Protein AF-A0A9E5RPL8-F1 (afdb_monomer_lite)

Foldseek 3Di:
DDDPPDDPPPVVLVVLQPWAEEEEQACAWDPSHHYDRQLGQDQPDQLLVTQEYEYEPALLVVVVNQQRHDPVRDDDLLSVLQSQQDPNHEYEYEADFQRDHSPDNLDTPCNSPQKDFDKDFDKDFAKDDAAPLCVLLCVQARMFGMFGDPHMDGSDPASQVSLCSNPVQFRDKDKDKDARMAGPVRTGRKIKIKMFTWHADPVPPDPDDDDPCPRTHGDTITHIYIYHYHGDRDHNNVSVNSCCCRVSVDDIPPDDDPVNVVDDDPVNVVCVVVVVVVVVVVVVVVVVDDPPPPDPPPPPPPVVPPPVPVVPPPD

Radius of gyration: 27.04 Å; chains: 1; bounding box: 48×81×80 Å

Sequence (315 aa):
MQVSTVAPTQTRTLQLAQKRILVLGSALHTQSVDAFAWNDLPGYLNVGDYDVIILNLVSFVEQQSSFGIRAERLPTWQQIARLLFSPNSEVICIGLPGADVNNSLYQSTTWWLPVTPEFVFNSGEVIRNVKPEFAYYFEYVRRWFFYATPSFKSHFMGLAGYLRVVHPWANNLQVGMGAIAHTRFNQAIAFKLIFRAGYVDRSRALPASRGKDAGVEPLLTSGVAVWLPPPTEISADEAISLILRERYKRAVEVATPEWAAVYQLPQQQAIAPRSTSINKKLSDSSKKLPWPKSSLKRPPASIAYCMNRIRKRSR

pLDDT: mean 82.93, std 16.8, range [40.09, 98.56]

Structure (mmCIF, N/CA/C/O backbone):
data_AF-A0A9E5RPL8-F1
#
_entry.id   AF-A0A9E5RPL8-F1
#
loop_
_atom_site.group_PDB
_atom_site.id
_ato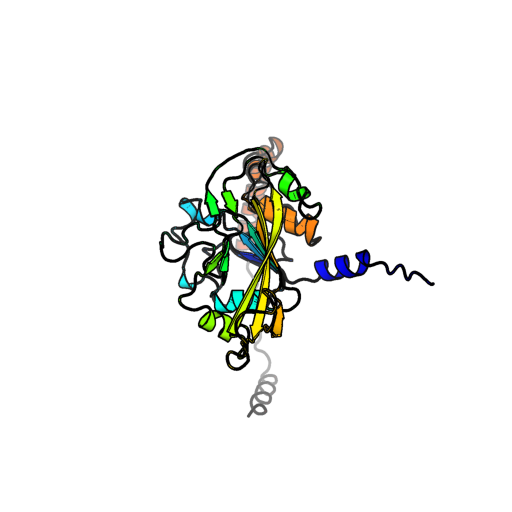m_site.type_symbol
_atom_site.label_atom_id
_atom_site.label_alt_id
_atom_site.label_comp_id
_atom_site.label_asym_id
_atom_site.label_entity_id
_atom_site.label_seq_id
_atom_site.pdbx_PDB_ins_code
_atom_site.Cartn_x
_atom_site.Cartn_y
_atom_site.Cartn_z
_atom_site.occupancy
_atom_site.B_iso_or_equiv
_atom_site.auth_seq_id
_atom_site.auth_comp_id
_atom_site.auth_asym_id
_atom_site.auth_atom_id
_atom_site.pdbx_PDB_model_num
ATOM 1 N N . MET A 1 1 ? -27.346 -3.269 -34.875 1.00 49.28 1 MET A N 1
ATOM 2 C CA . MET A 1 1 ? -26.272 -3.091 -33.874 1.00 49.28 1 MET A CA 1
ATOM 3 C C . MET A 1 1 ? -26.827 -3.494 -32.517 1.00 49.28 1 MET A C 1
ATOM 5 O O . MET A 1 1 ? -27.639 -2.763 -31.970 1.00 49.28 1 MET A O 1
ATOM 9 N N . GLN A 1 2 ? -26.497 -4.691 -32.032 1.00 40.09 2 GLN A N 1
ATOM 10 C CA . GLN A 1 2 ? -26.917 -5.153 -30.706 1.00 40.09 2 GLN A CA 1
ATOM 11 C C . GLN A 1 2 ? -25.889 -4.676 -29.677 1.00 40.09 2 GLN A C 1
ATOM 13 O O . GLN A 1 2 ? -24.723 -5.054 -29.737 1.00 40.09 2 GLN A O 1
ATOM 18 N N . VAL A 1 3 ? -26.321 -3.804 -28.767 1.00 49.50 3 VAL A N 1
ATOM 19 C CA . VAL A 1 3 ? -25.532 -3.368 -27.614 1.00 49.50 3 VAL A CA 1
ATOM 20 C C . VAL A 1 3 ? -25.663 -4.456 -26.552 1.00 49.50 3 VAL A C 1
ATOM 22 O O . VAL A 1 3 ? -26.695 -4.566 -25.896 1.00 49.50 3 VAL A O 1
ATOM 25 N N . SER A 1 4 ? -24.640 -5.298 -26.414 1.00 48.91 4 SER A N 1
ATOM 26 C CA . SER A 1 4 ? -24.550 -6.263 -25.317 1.00 48.91 4 SER A CA 1
ATOM 27 C C . SER A 1 4 ? -24.234 -5.534 -24.009 1.00 48.91 4 SER A C 1
ATOM 29 O O . SER A 1 4 ? -23.079 -5.271 -23.680 1.00 48.91 4 SER A O 1
ATOM 31 N N . THR A 1 5 ? -25.274 -5.213 -23.247 1.00 52.25 5 THR A N 1
ATOM 32 C CA . THR A 1 5 ? -25.213 -4.785 -21.846 1.00 52.25 5 THR A CA 1
ATOM 33 C C . THR A 1 5 ? -24.928 -6.001 -20.961 1.00 52.25 5 THR A C 1
ATOM 35 O O . THR A 1 5 ? -25.835 -6.662 -20.465 1.00 52.25 5 THR A O 1
ATOM 38 N N . VAL A 1 6 ? -23.651 -6.337 -20.775 1.00 51.94 6 VAL A N 1
ATOM 39 C CA . VAL A 1 6 ? -23.243 -7.366 -19.805 1.00 51.94 6 VAL A CA 1
ATOM 40 C C . VAL A 1 6 ? -23.117 -6.720 -18.430 1.00 51.94 6 VAL A C 1
ATOM 42 O O . VAL A 1 6 ? -22.377 -5.754 -18.277 1.00 51.94 6 VAL A O 1
ATOM 45 N N . ALA A 1 7 ? -23.828 -7.262 -17.439 1.00 49.97 7 ALA A N 1
ATOM 46 C CA . ALA A 1 7 ? -23.780 -6.871 -16.032 1.00 49.97 7 ALA A CA 1
ATOM 47 C C . ALA A 1 7 ? -22.397 -7.183 -15.406 1.00 49.97 7 ALA A C 1
ATOM 49 O O . ALA A 1 7 ? -22.131 -8.341 -15.086 1.00 49.97 7 ALA A O 1
ATOM 50 N N . PRO A 1 8 ? -21.502 -6.197 -15.176 1.00 57.28 8 PRO A N 1
ATOM 51 C CA . PRO A 1 8 ? -20.152 -6.456 -14.660 1.00 57.28 8 PRO A CA 1
ATOM 52 C C . PRO A 1 8 ? -20.103 -6.514 -13.122 1.00 57.28 8 PRO A C 1
ATOM 54 O O . PRO A 1 8 ? -19.094 -6.907 -12.537 1.00 57.28 8 PRO A O 1
ATOM 57 N N . THR A 1 9 ? -21.169 -6.079 -12.444 1.00 59.09 9 THR A N 1
ATOM 58 C CA . THR A 1 9 ? -21.105 -5.725 -11.019 1.00 59.09 9 THR A CA 1
ATOM 59 C C . THR A 1 9 ? -21.204 -6.934 -10.087 1.00 59.09 9 THR A C 1
ATOM 61 O O . THR A 1 9 ? -20.508 -6.969 -9.078 1.00 59.09 9 THR A O 1
ATOM 64 N N . GLN A 1 10 ? -22.009 -7.954 -10.411 1.00 58.06 10 GLN A N 1
ATOM 65 C CA . GLN A 1 10 ? -22.225 -9.092 -9.500 1.00 58.06 10 GLN A CA 1
ATOM 66 C C . GLN A 1 10 ? -21.019 -10.043 -9.427 1.00 58.06 10 GLN A C 1
ATOM 68 O O . GLN A 1 10 ? -20.625 -10.448 -8.333 1.00 58.06 10 GLN A O 1
ATOM 73 N N . THR A 1 11 ? -20.369 -10.335 -10.559 1.00 62.97 11 THR A N 1
ATOM 74 C CA . THR A 1 11 ? -19.205 -11.241 -10.611 1.00 62.97 11 THR A CA 1
ATOM 75 C C . THR A 1 11 ? -18.025 -10.707 -9.800 1.00 62.97 11 THR A C 1
ATOM 77 O O . THR A 1 11 ? -17.340 -11.461 -9.110 1.00 62.97 11 THR A O 1
ATOM 80 N N . ARG A 1 12 ? -17.810 -9.386 -9.822 1.00 62.00 12 ARG A N 1
ATOM 81 C CA . ARG A 1 12 ? -16.711 -8.747 -9.093 1.00 62.00 12 ARG A CA 1
ATOM 82 C C . ARG A 1 12 ? -16.908 -8.797 -7.575 1.00 62.00 12 ARG A C 1
ATOM 84 O O . ARG A 1 12 ? -15.940 -9.004 -6.848 1.00 62.00 12 ARG A O 1
ATOM 91 N N . THR A 1 13 ? -18.141 -8.638 -7.093 1.00 61.53 13 THR A N 1
ATOM 92 C CA . THR A 1 13 ? -18.443 -8.669 -5.652 1.00 61.53 13 THR A CA 1
ATOM 93 C C . THR A 1 13 ? -18.219 -10.060 -5.056 1.00 61.53 13 THR A C 1
ATOM 95 O O . THR A 1 13 ? -17.651 -10.169 -3.971 1.00 61.53 13 THR A O 1
ATOM 98 N N . LEU A 1 14 ? -18.578 -11.127 -5.780 1.00 62.25 14 LEU A N 1
ATOM 99 C CA . LEU A 1 14 ? -18.342 -12.505 -5.328 1.00 62.25 14 LEU A CA 1
ATOM 100 C C . LEU A 1 14 ? -16.848 -12.854 -5.263 1.00 62.25 14 LEU A C 1
ATOM 102 O O . LEU A 1 14 ? -16.412 -13.503 -4.316 1.00 62.25 14 LEU A O 1
ATOM 106 N N . GLN A 1 15 ? -16.047 -12.368 -6.218 1.00 70.44 15 GLN A N 1
ATOM 107 C CA . GLN A 1 15 ? -14.595 -12.584 -6.213 1.00 70.44 15 GLN A CA 1
ATOM 108 C C . GLN A 1 15 ? -13.889 -11.887 -5.043 1.00 70.44 15 GLN A C 1
ATOM 110 O O . GLN A 1 15 ? -12.923 -12.420 -4.503 1.00 70.44 15 GLN A O 1
ATOM 115 N N . LEU A 1 16 ? -14.361 -10.709 -4.622 1.00 70.94 16 LEU A N 1
ATOM 116 C CA . LEU A 1 16 ? -13.767 -9.985 -3.493 1.00 70.94 16 LEU A CA 1
ATOM 117 C C . LEU A 1 16 ? -14.001 -10.691 -2.150 1.00 70.94 16 LEU A C 1
ATOM 119 O O . LEU A 1 16 ? -13.117 -10.662 -1.297 1.00 70.94 16 LEU A O 1
ATOM 123 N N . ALA A 1 17 ? -15.140 -11.369 -1.985 1.00 68.94 17 ALA A N 1
ATOM 124 C CA . ALA A 1 17 ? -15.489 -12.084 -0.757 1.00 68.94 17 ALA A CA 1
ATOM 125 C C . ALA A 1 17 ? -14.678 -13.377 -0.535 1.00 68.94 17 ALA A C 1
ATOM 127 O O . ALA A 1 17 ? -14.660 -13.907 0.573 1.00 68.94 17 ALA A O 1
ATOM 128 N N . GLN A 1 18 ? -14.008 -13.902 -1.566 1.00 85.44 18 GLN A N 1
ATOM 129 C CA . GLN A 1 18 ? -13.226 -15.143 -1.482 1.00 85.44 18 GLN A CA 1
ATOM 130 C C . GLN A 1 18 ? -11.728 -14.918 -1.263 1.00 85.44 18 GLN A C 1
ATOM 132 O O . GLN A 1 18 ? -11.003 -15.880 -1.021 1.00 85.44 18 GLN A O 1
ATOM 137 N N . LYS A 1 19 ? -11.258 -13.668 -1.317 1.00 92.38 19 LYS A N 1
ATOM 138 C CA . LYS A 1 19 ? -9.832 -13.371 -1.175 1.00 92.38 19 LYS A CA 1
ATOM 139 C C . LYS A 1 19 ? -9.309 -13.761 0.205 1.00 92.38 19 LYS A C 1
ATOM 141 O O . LYS A 1 19 ? -9.950 -13.468 1.221 1.00 92.38 19 LYS A O 1
ATOM 146 N N . ARG A 1 20 ? -8.124 -14.369 0.230 1.00 95.50 20 ARG A N 1
ATOM 147 C CA . ARG A 1 20 ? -7.317 -14.582 1.437 1.00 95.50 20 ARG A CA 1
ATOM 148 C C . ARG A 1 20 ? -6.665 -13.256 1.803 1.00 95.50 20 ARG A C 1
ATOM 150 O O . ARG A 1 20 ? -5.945 -12.679 0.987 1.00 95.50 20 ARG A O 1
ATOM 157 N N . ILE A 1 21 ? -6.967 -12.755 2.995 1.00 96.56 21 ILE A N 1
ATOM 158 C CA . ILE A 1 21 ? -6.539 -11.433 3.450 1.00 96.56 21 ILE A CA 1
ATOM 159 C C . ILE A 1 21 ? -5.609 -11.618 4.641 1.00 96.56 21 ILE A C 1
ATOM 161 O O . ILE A 1 21 ? -5.944 -12.352 5.568 1.00 96.56 21 ILE A O 1
ATOM 165 N N . LEU A 1 22 ? -4.477 -10.925 4.604 1.00 97.25 22 LEU A N 1
ATOM 166 C CA . LEU A 1 22 ? -3.541 -10.802 5.712 1.00 97.25 22 LEU A CA 1
ATOM 167 C C . LEU A 1 22 ? -3.472 -9.342 6.153 1.00 97.25 22 LEU A C 1
ATOM 169 O O . LEU A 1 22 ? -3.342 -8.440 5.323 1.00 97.25 22 LEU A O 1
ATOM 173 N N . VAL A 1 23 ? -3.515 -9.106 7.458 1.00 96.94 23 VAL A N 1
ATOM 174 C CA . VAL A 1 23 ? -3.270 -7.795 8.055 1.00 96.94 23 VAL A CA 1
ATOM 175 C C . VAL A 1 23 ? -1.975 -7.833 8.853 1.00 96.94 23 VAL A C 1
ATOM 177 O O . VAL A 1 23 ? -1.772 -8.712 9.687 1.00 96.94 23 VAL A O 1
ATOM 180 N N . LEU A 1 24 ? -1.098 -6.863 8.606 1.00 96.12 24 LEU A N 1
ATOM 181 C CA . LEU A 1 24 ? 0.161 -6.696 9.327 1.00 96.12 24 LEU A CA 1
ATOM 182 C C . LEU A 1 24 ? 0.188 -5.352 10.046 1.00 96.12 24 LEU A C 1
ATOM 184 O O . LEU A 1 24 ? -0.215 -4.334 9.485 1.00 96.12 24 LEU A O 1
ATOM 188 N N . GLY A 1 25 ? 0.686 -5.358 11.278 1.00 93.75 25 GLY A N 1
ATOM 189 C CA . GLY A 1 25 ? 0.685 -4.198 12.165 1.00 93.75 25 GLY A CA 1
ATOM 190 C C . GLY A 1 25 ? -0.613 -3.997 12.942 1.00 93.75 25 GLY A C 1
ATOM 191 O O . GLY A 1 25 ? -0.794 -2.945 13.542 1.00 93.75 25 GLY A O 1
ATOM 192 N N . SER A 1 26 ? -1.504 -4.988 12.941 1.00 93.00 26 SER A N 1
ATOM 193 C CA . SER A 1 26 ? -2.715 -5.010 13.761 1.00 93.00 26 SER A CA 1
ATOM 194 C C . SER A 1 26 ? -3.077 -6.453 14.104 1.00 93.00 26 SER A C 1
ATOM 196 O O . SER A 1 26 ? -2.983 -7.326 13.243 1.00 93.00 26 SER A O 1
ATOM 198 N N . ALA A 1 27 ? -3.445 -6.715 15.359 1.00 87.44 27 ALA A N 1
ATOM 199 C CA . ALA A 1 27 ? -3.707 -8.067 15.870 1.00 87.44 27 ALA A CA 1
ATOM 200 C C . ALA A 1 27 ? -5.196 -8.355 16.138 1.00 87.44 27 ALA A C 1
ATOM 202 O O . ALA A 1 27 ? -5.562 -9.498 16.400 1.00 87.44 27 ALA A O 1
ATOM 203 N N . LEU A 1 28 ? -6.064 -7.340 16.103 1.00 76.75 28 LEU A N 1
ATOM 204 C CA . LEU A 1 28 ? -7.446 -7.449 16.580 1.00 76.75 28 LEU A CA 1
ATOM 205 C C . LEU A 1 28 ? -8.439 -7.423 15.422 1.00 76.75 28 LEU A C 1
ATOM 207 O O . LEU A 1 28 ? -9.129 -6.429 15.191 1.00 76.75 28 LEU A O 1
ATOM 211 N N . HIS A 1 29 ? -8.528 -8.537 14.697 1.00 80.19 29 HIS A N 1
ATOM 212 C CA . HIS A 1 29 ? -9.493 -8.708 13.613 1.00 80.19 29 HIS A CA 1
ATOM 213 C C . HIS A 1 29 ? -10.218 -10.059 13.697 1.00 80.19 29 HIS A C 1
ATOM 215 O O . HIS A 1 29 ? -10.010 -10.865 14.599 1.00 80.19 29 HIS A O 1
ATOM 221 N N . THR A 1 30 ? -11.139 -10.281 12.765 1.00 75.88 30 THR A N 1
ATOM 222 C CA . THR A 1 30 ? -12.020 -11.456 12.724 1.00 75.88 30 THR A CA 1
ATOM 223 C C . THR A 1 30 ? -11.271 -12.769 12.597 1.00 75.88 30 THR A C 1
ATOM 225 O O . THR A 1 30 ? -10.259 -12.815 11.911 1.00 75.88 30 THR A O 1
ATOM 228 N N . GLN A 1 31 ? -11.897 -13.868 13.023 1.00 78.06 31 GLN A N 1
ATOM 229 C CA . GLN A 1 31 ? -11.425 -15.232 12.735 1.00 78.06 31 GLN A CA 1
ATOM 230 C C . GLN A 1 31 ? -11.279 -15.550 11.231 1.00 78.06 31 GLN A C 1
ATOM 232 O O . GLN A 1 31 ? -10.664 -16.546 10.870 1.00 78.06 31 GLN A O 1
ATOM 237 N N . SER A 1 32 ? -11.861 -14.735 10.344 1.00 85.62 32 SER A N 1
ATOM 238 C CA . SER A 1 32 ? -11.793 -14.928 8.889 1.00 85.62 32 SER A CA 1
ATOM 239 C C . SER A 1 32 ? -10.572 -14.294 8.211 1.00 85.62 32 SER A C 1
ATOM 241 O O . SER A 1 32 ? -10.436 -14.409 6.992 1.00 85.62 32 SER A O 1
ATOM 243 N N . VAL A 1 33 ? -9.729 -13.585 8.967 1.00 92.31 33 VAL A N 1
ATOM 244 C CA . VAL A 1 33 ? -8.588 -12.818 8.456 1.00 92.31 33 VAL A CA 1
ATOM 245 C C . VAL A 1 33 ? -7.388 -13.069 9.357 1.00 92.31 33 VAL A C 1
ATOM 247 O O . VAL A 1 33 ? -7.477 -12.868 10.566 1.00 92.31 33 VAL A O 1
ATOM 250 N N . ASP A 1 34 ? -6.262 -13.459 8.766 1.00 95.12 34 ASP A N 1
ATOM 251 C CA . ASP A 1 34 ? -5.013 -13.592 9.507 1.00 95.12 34 ASP A CA 1
ATOM 252 C C . ASP A 1 34 ? -4.468 -12.195 9.816 1.00 95.12 34 ASP A C 1
ATOM 254 O O . ASP A 1 34 ? -4.326 -11.358 8.921 1.00 95.12 34 ASP A O 1
ATOM 258 N N . ALA A 1 35 ? -4.205 -11.914 11.089 1.00 95.38 35 ALA A N 1
ATOM 259 C CA . ALA A 1 35 ? -3.844 -10.588 11.570 1.00 95.38 35 ALA A CA 1
ATOM 260 C C . ALA A 1 35 ? -2.724 -10.686 12.603 1.00 95.38 35 ALA A C 1
ATOM 262 O O . ALA A 1 35 ? -2.840 -11.427 13.579 1.00 95.38 35 ALA A O 1
ATOM 263 N N . PHE A 1 36 ? -1.646 -9.935 12.395 1.00 95.06 36 PHE A N 1
ATOM 264 C CA . PHE A 1 36 ? -0.490 -9.947 13.285 1.00 95.06 36 PHE A CA 1
ATOM 265 C C . PHE A 1 36 ? 0.008 -8.532 13.561 1.00 95.06 36 PHE A C 1
ATOM 267 O O . PHE A 1 36 ? 0.186 -7.722 12.647 1.00 95.06 36 PHE A O 1
ATOM 274 N N . ALA A 1 37 ? 0.314 -8.243 14.825 1.00 93.25 37 ALA A N 1
ATOM 275 C CA . ALA A 1 37 ? 1.092 -7.064 15.183 1.00 93.25 37 ALA A CA 1
ATOM 276 C C . ALA A 1 37 ? 2.551 -7.217 14.709 1.00 93.25 37 ALA A C 1
ATOM 278 O O . ALA A 1 37 ? 3.070 -8.327 14.589 1.00 93.25 37 ALA A O 1
ATOM 279 N N . TRP A 1 38 ? 3.249 -6.103 14.465 1.00 92.19 38 TRP A N 1
ATOM 280 C CA . TRP A 1 38 ? 4.629 -6.133 13.952 1.00 92.19 38 TRP A CA 1
ATOM 281 C C . TRP A 1 38 ? 5.631 -6.838 14.877 1.00 92.19 38 TRP A C 1
ATOM 283 O O . TRP A 1 38 ? 6.628 -7.387 14.411 1.00 92.19 38 TRP A O 1
ATOM 293 N N . ASN A 1 39 ? 5.378 -6.828 16.184 1.00 90.25 39 ASN A N 1
ATOM 294 C CA . ASN A 1 39 ? 6.205 -7.483 17.197 1.00 90.25 39 ASN A CA 1
ATOM 295 C C . ASN A 1 39 ? 5.889 -8.982 17.374 1.00 90.25 39 ASN A C 1
ATOM 297 O O . ASN A 1 39 ? 6.683 -9.690 17.996 1.00 90.25 39 ASN A O 1
ATOM 301 N N . ASP A 1 40 ? 4.789 -9.474 16.798 1.00 92.56 40 ASP A N 1
ATOM 302 C CA . ASP A 1 40 ? 4.303 -10.850 16.958 1.00 92.56 40 ASP A CA 1
ATOM 303 C C . ASP A 1 40 ? 4.098 -11.566 15.612 1.00 92.56 40 ASP A C 1
ATOM 305 O O . ASP A 1 40 ? 3.156 -12.326 15.399 1.00 92.56 40 ASP A O 1
ATOM 309 N N . LEU A 1 41 ? 5.000 -11.312 14.660 1.00 93.62 41 LEU A N 1
ATOM 310 C CA . LEU A 1 41 ? 4.986 -12.013 13.379 1.00 93.62 41 LEU A CA 1
ATOM 311 C C . LEU A 1 41 ? 5.439 -13.476 13.548 1.00 93.62 41 LEU A C 1
ATOM 313 O O . LEU A 1 41 ? 6.530 -13.720 14.091 1.00 93.62 41 LEU A O 1
ATOM 317 N N . PRO A 1 42 ? 4.667 -14.459 13.046 1.00 94.50 42 PRO A N 1
ATOM 318 C CA . PRO A 1 42 ? 5.075 -15.852 13.091 1.00 94.50 42 PRO A CA 1
ATOM 319 C C . PRO A 1 42 ? 6.251 -16.093 12.142 1.00 94.50 42 PRO A C 1
ATOM 321 O O . PRO A 1 42 ? 6.257 -15.639 11.001 1.00 94.50 42 PRO A O 1
ATOM 324 N N . GLY A 1 43 ? 7.241 -16.876 12.580 1.00 92.38 43 GLY A N 1
ATOM 325 C CA . GLY A 1 43 ? 8.434 -17.169 11.770 1.00 92.38 43 GLY A CA 1
ATOM 326 C C . GLY A 1 43 ? 8.160 -17.972 10.490 1.00 92.38 43 GLY A C 1
ATOM 327 O O . GLY A 1 43 ? 9.030 -18.066 9.633 1.00 92.38 43 GLY A O 1
ATOM 328 N N . TYR A 1 44 ? 6.964 -18.549 10.359 1.00 92.94 44 TYR A N 1
ATOM 329 C CA . TYR A 1 44 ? 6.509 -19.276 9.172 1.00 92.94 44 TYR A CA 1
ATOM 330 C C . TYR A 1 44 ? 5.655 -18.415 8.225 1.00 92.94 44 TYR A C 1
ATOM 332 O O . TYR A 1 44 ? 5.108 -18.945 7.260 1.00 92.94 44 TYR A O 1
ATOM 340 N N . LEU A 1 45 ? 5.498 -17.111 8.491 1.00 95.69 45 LEU A N 1
ATOM 341 C CA . LEU A 1 45 ? 4.652 -16.239 7.682 1.00 95.69 45 LEU A CA 1
ATOM 342 C C . LEU A 1 45 ? 5.161 -16.148 6.237 1.00 95.69 45 LEU A C 1
ATOM 344 O O . LEU A 1 45 ? 6.256 -15.650 5.967 1.00 95.69 45 LEU A O 1
ATOM 348 N N . ASN A 1 46 ? 4.318 -16.557 5.293 1.00 95.19 46 ASN A N 1
ATOM 349 C CA . ASN A 1 46 ? 4.560 -16.379 3.872 1.00 95.19 46 ASN A CA 1
ATOM 350 C C . ASN A 1 46 ? 3.478 -15.484 3.260 1.00 95.19 46 ASN A C 1
ATOM 352 O O . ASN A 1 46 ? 2.358 -15.908 2.994 1.00 95.19 46 ASN A O 1
ATOM 356 N N . VAL A 1 47 ? 3.836 -14.229 2.993 1.00 95.94 47 VAL A N 1
ATOM 357 C CA . VAL A 1 47 ? 2.922 -13.238 2.402 1.00 95.94 47 VAL A CA 1
ATOM 358 C C . VAL A 1 47 ? 2.430 -13.612 0.996 1.00 95.94 47 VAL A C 1
ATOM 360 O O . VAL A 1 47 ? 1.412 -13.091 0.554 1.00 95.94 47 VAL A O 1
ATOM 363 N N . GLY A 1 48 ? 3.114 -14.527 0.297 1.00 93.69 48 GLY A N 1
ATOM 364 C CA . GLY A 1 48 ? 2.694 -15.018 -1.020 1.00 93.69 48 GLY A CA 1
ATOM 365 C C . GLY A 1 48 ? 1.456 -15.922 -0.997 1.00 93.69 48 GLY A C 1
ATOM 366 O O . GLY A 1 48 ? 0.871 -16.159 -2.051 1.00 93.69 48 GLY A O 1
ATOM 367 N N . ASP A 1 49 ? 1.037 -16.394 0.182 1.00 95.12 49 ASP A N 1
ATOM 368 C CA . ASP A 1 49 ? -0.145 -17.251 0.347 1.00 95.12 49 ASP A CA 1
ATOM 369 C C . ASP A 1 49 ? -1.455 -16.453 0.446 1.00 95.12 49 ASP A C 1
ATOM 371 O O . ASP A 1 49 ? -2.521 -17.030 0.659 1.00 95.12 49 ASP A O 1
ATOM 375 N N . TYR A 1 50 ? -1.399 -15.135 0.266 1.00 97.06 50 TYR A N 1
ATOM 376 C CA . TYR A 1 50 ? -2.544 -14.237 0.375 1.00 97.06 50 TYR A CA 1
ATOM 377 C C . TYR A 1 50 ? -2.803 -13.521 -0.945 1.00 97.06 50 TYR A C 1
ATOM 379 O O . TYR A 1 50 ? -1.917 -13.379 -1.782 1.00 97.06 50 TYR A O 1
ATOM 387 N N . ASP A 1 51 ? -4.033 -13.051 -1.127 1.00 96.62 51 ASP A N 1
ATOM 388 C CA . ASP A 1 51 ? -4.425 -12.274 -2.305 1.00 96.62 51 ASP A CA 1
ATOM 389 C C . ASP A 1 51 ? -4.477 -10.775 -1.973 1.00 96.62 51 ASP A C 1
ATOM 391 O O . ASP A 1 51 ? -4.356 -9.924 -2.853 1.00 96.62 51 ASP A O 1
ATOM 395 N N . VAL A 1 52 ? -4.667 -10.438 -0.695 1.00 97.56 52 VAL A N 1
ATOM 396 C CA . VAL A 1 52 ? -4.674 -9.064 -0.193 1.00 97.56 52 VAL A CA 1
ATOM 397 C C . VAL A 1 52 ? -3.803 -8.967 1.041 1.00 97.56 52 VAL A C 1
ATOM 399 O O . VAL A 1 52 ? -3.940 -9.775 1.958 1.00 97.56 52 VAL A O 1
ATOM 402 N N . ILE A 1 53 ? -2.984 -7.923 1.099 1.00 97.88 53 ILE A N 1
ATOM 403 C CA . ILE A 1 53 ? -2.315 -7.519 2.330 1.00 97.88 53 ILE A CA 1
ATOM 404 C C . ILE A 1 53 ? -2.737 -6.113 2.710 1.00 97.88 53 ILE A C 1
ATOM 406 O O . ILE A 1 53 ? -2.720 -5.213 1.874 1.00 97.88 53 ILE A O 1
ATOM 410 N N . ILE A 1 54 ? -3.088 -5.922 3.978 1.00 97.75 54 ILE A N 1
ATOM 411 C CA . ILE A 1 54 ? -3.296 -4.605 4.571 1.00 97.75 54 ILE A CA 1
ATOM 412 C C . ILE A 1 54 ? -2.148 -4.341 5.547 1.00 97.75 54 ILE A C 1
ATOM 414 O O . ILE A 1 54 ? -1.927 -5.106 6.480 1.00 97.75 54 ILE A O 1
ATOM 418 N N . LEU A 1 55 ? -1.398 -3.270 5.309 1.00 97.12 55 LEU A N 1
ATOM 419 C CA . LEU A 1 55 ? -0.262 -2.838 6.110 1.00 97.12 55 LEU A CA 1
ATOM 420 C C . LEU A 1 55 ? -0.679 -1.644 6.970 1.00 97.12 55 LEU A C 1
ATOM 422 O O . LEU A 1 55 ? -0.878 -0.541 6.450 1.00 97.12 55 LEU A O 1
ATOM 426 N N . ASN A 1 56 ? -0.777 -1.854 8.280 1.00 96.25 56 ASN A N 1
ATOM 427 C CA . ASN A 1 56 ? -0.858 -0.775 9.251 1.00 96.25 56 ASN A CA 1
ATOM 428 C C . ASN A 1 56 ? 0.546 -0.207 9.482 1.00 96.25 56 ASN A C 1
ATOM 430 O O . ASN A 1 56 ? 1.369 -0.796 10.181 1.00 96.25 56 ASN A O 1
ATOM 434 N N . LEU A 1 57 ? 0.841 0.927 8.856 1.00 94.88 57 LEU A N 1
ATOM 435 C CA . LEU A 1 57 ? 2.132 1.600 8.971 1.00 94.88 57 LEU A CA 1
ATOM 436 C C . LEU A 1 57 ? 2.114 2.714 10.025 1.00 94.88 57 LEU A C 1
ATOM 438 O O . LEU A 1 57 ? 3.167 3.261 10.343 1.00 94.88 57 LEU A O 1
ATOM 442 N N . VAL A 1 58 ? 0.941 3.056 10.570 1.00 93.44 58 VAL A N 1
ATOM 443 C CA . VAL A 1 58 ? 0.787 4.103 11.596 1.00 93.44 58 VAL A CA 1
ATOM 444 C C . VAL A 1 58 ? 1.592 3.758 12.847 1.00 93.44 58 VAL A C 1
ATOM 446 O O . VAL A 1 58 ? 2.295 4.610 13.388 1.00 93.44 58 VAL A O 1
ATOM 449 N N . SER A 1 59 ? 1.607 2.478 13.214 1.00 86.69 59 SER A N 1
ATOM 450 C CA . SER A 1 59 ? 2.365 1.945 14.346 1.00 86.69 59 SER A CA 1
ATOM 451 C C . SER A 1 59 ? 3.880 2.175 14.261 1.00 86.69 59 SER A C 1
ATOM 453 O O . SER A 1 59 ? 4.556 2.078 15.276 1.00 86.69 59 SER A O 1
ATOM 455 N N . PHE A 1 60 ? 4.451 2.444 13.079 1.00 85.94 60 PHE A N 1
ATOM 456 C CA . PHE A 1 60 ? 5.879 2.784 12.976 1.00 85.94 60 PHE A CA 1
ATOM 457 C C . PHE A 1 60 ? 6.178 4.216 13.438 1.00 85.94 60 PHE A C 1
ATOM 459 O O . PHE A 1 60 ? 7.291 4.495 13.874 1.00 85.94 60 PHE A O 1
ATOM 466 N N . VAL A 1 61 ? 5.195 5.116 13.355 1.00 83.50 61 VAL A N 1
ATOM 467 C CA . VAL A 1 61 ? 5.331 6.529 13.743 1.00 83.50 61 VAL A CA 1
ATOM 468 C C . VAL A 1 61 ? 5.091 6.711 15.243 1.00 83.50 61 VAL A C 1
ATOM 470 O O . VAL A 1 61 ? 5.705 7.564 15.884 1.00 83.50 61 VAL A O 1
ATOM 473 N N . GLU A 1 62 ? 4.221 5.888 15.822 1.00 80.69 62 GLU A N 1
ATOM 474 C CA . GLU A 1 62 ? 3.952 5.857 17.256 1.00 80.69 62 GLU A CA 1
ATOM 475 C C . GLU A 1 62 ? 5.159 5.245 17.991 1.00 80.69 62 GLU A C 1
ATOM 477 O O . GLU A 1 62 ? 5.289 4.032 18.132 1.00 80.69 62 GLU A O 1
ATOM 482 N N . GLN A 1 63 ? 6.085 6.104 18.432 1.00 58.59 63 GLN A N 1
ATOM 483 C CA . GLN A 1 63 ? 7.408 5.765 18.990 1.00 58.59 63 GLN A CA 1
ATOM 484 C C . GLN A 1 63 ? 7.427 4.685 20.088 1.00 58.59 63 GLN A C 1
ATOM 486 O O . GLN A 1 63 ? 8.469 4.079 20.322 1.00 58.59 63 GLN A O 1
ATOM 491 N N . GLN A 1 64 ? 6.312 4.428 20.775 1.00 56.72 64 GLN A N 1
ATOM 492 C CA . GLN A 1 64 ? 6.232 3.390 21.810 1.00 56.72 64 GLN A CA 1
ATOM 493 C C . GLN A 1 64 ? 6.198 1.967 21.223 1.00 56.72 64 GLN A C 1
ATOM 495 O O . GLN A 1 64 ? 6.570 1.010 21.899 1.00 56.72 64 GLN A O 1
ATOM 500 N N . SER A 1 65 ? 5.815 1.834 19.953 1.00 56.88 65 SER A N 1
ATOM 501 C CA . SER A 1 65 ? 5.572 0.558 19.271 1.00 56.88 65 SER A CA 1
ATOM 502 C C . SER A 1 65 ? 6.782 0.069 18.462 1.00 56.88 65 SER A C 1
ATOM 504 O O . SER A 1 65 ? 6.899 -1.123 18.174 1.00 56.88 65 SER A O 1
ATOM 506 N N . SER A 1 66 ? 7.707 0.965 18.096 1.00 58.84 66 SER A N 1
ATOM 507 C CA . SER A 1 66 ? 8.836 0.652 17.207 1.00 58.84 66 SER A CA 1
ATOM 508 C C . SER A 1 66 ? 10.000 -0.070 17.900 1.00 58.84 66 SER A C 1
ATOM 510 O O . SER A 1 66 ? 10.690 -0.851 17.248 1.00 58.84 66 SER A O 1
ATOM 512 N N . PHE A 1 67 ? 10.176 0.095 19.218 1.00 62.09 67 PHE A N 1
ATOM 513 C CA . PHE A 1 67 ? 11.290 -0.491 19.988 1.00 62.09 67 PHE A CA 1
ATOM 514 C C . PHE A 1 67 ? 11.276 -2.029 20.105 1.00 62.09 67 PHE A C 1
ATOM 516 O O . PHE A 1 67 ? 12.241 -2.615 20.591 1.00 62.09 67 PHE A O 1
ATOM 523 N N . GLY A 1 68 ? 10.209 -2.700 19.664 1.00 74.00 68 GLY A N 1
ATOM 524 C CA . GLY A 1 68 ? 10.076 -4.161 19.730 1.00 74.00 68 GLY A CA 1
ATOM 525 C C . GLY A 1 68 ? 10.076 -4.874 18.378 1.00 74.00 68 GLY A C 1
ATOM 526 O O . GLY A 1 68 ? 9.948 -6.101 18.342 1.00 74.00 68 GLY A O 1
ATOM 527 N N . ILE A 1 69 ? 10.170 -4.139 17.266 1.00 82.25 69 ILE A N 1
ATOM 528 C CA . ILE A 1 69 ? 10.000 -4.729 15.937 1.00 82.25 69 ILE A CA 1
ATOM 529 C C . ILE A 1 69 ? 11.293 -5.424 15.525 1.00 82.25 69 ILE A C 1
ATOM 531 O O . ILE A 1 69 ? 12.313 -4.802 15.234 1.00 82.25 69 ILE A O 1
ATOM 535 N N . ARG A 1 70 ? 11.227 -6.752 15.472 1.00 85.25 70 ARG A N 1
ATOM 536 C CA . ARG A 1 70 ? 12.310 -7.603 14.982 1.00 85.25 70 ARG A CA 1
ATOM 537 C C . ARG A 1 70 ? 12.375 -7.505 13.465 1.00 85.25 70 ARG A C 1
ATOM 539 O O . ARG A 1 70 ? 11.583 -8.148 12.777 1.00 85.25 70 ARG A O 1
ATOM 546 N N . ALA A 1 71 ? 13.296 -6.693 12.952 1.00 84.31 71 ALA A N 1
ATOM 547 C CA . ALA A 1 71 ? 13.461 -6.461 11.516 1.00 84.31 71 ALA A CA 1
ATOM 548 C C . ALA A 1 71 ? 13.652 -7.772 10.731 1.00 84.31 71 ALA A C 1
ATOM 550 O O . ALA A 1 71 ? 13.151 -7.908 9.621 1.00 84.31 71 ALA A O 1
ATOM 551 N N . GLU A 1 72 ? 14.299 -8.771 11.335 1.00 87.06 72 GLU A N 1
ATOM 552 C CA . GLU A 1 72 ? 14.497 -10.107 10.770 1.00 87.06 72 GLU A CA 1
ATOM 553 C C . GLU A 1 72 ? 13.209 -10.931 10.609 1.00 87.06 72 GLU A C 1
ATOM 555 O O . GLU A 1 72 ? 13.212 -11.926 9.887 1.00 87.06 72 GLU A O 1
ATOM 560 N N . ARG A 1 73 ? 12.116 -10.542 11.279 1.00 90.06 73 ARG A N 1
ATOM 561 C CA . ARG A 1 73 ? 10.799 -11.185 11.154 1.00 90.06 73 ARG A CA 1
ATOM 562 C C . ARG A 1 73 ? 9.876 -10.490 10.163 1.00 90.06 73 ARG A C 1
ATOM 564 O O . ARG A 1 73 ? 8.834 -11.052 9.831 1.00 90.06 73 ARG A O 1
ATOM 571 N N . LEU A 1 74 ? 10.216 -9.279 9.721 1.00 91.69 74 LEU A N 1
ATOM 572 C CA . LEU A 1 74 ? 9.437 -8.606 8.691 1.00 91.69 74 LEU A CA 1
ATOM 573 C C . LEU A 1 74 ? 9.456 -9.459 7.414 1.00 91.69 74 LEU A C 1
ATOM 575 O O . LEU A 1 74 ? 10.477 -10.092 7.122 1.00 91.69 74 LEU A O 1
ATOM 579 N N . PRO A 1 75 ? 8.359 -9.482 6.630 1.00 94.19 75 PRO A N 1
ATOM 580 C CA . PRO A 1 75 ? 8.399 -10.076 5.302 1.00 94.19 75 PRO A CA 1
ATOM 581 C C . PRO A 1 75 ? 9.581 -9.504 4.527 1.00 94.19 75 PRO A C 1
ATOM 583 O O . PRO A 1 75 ? 9.931 -8.345 4.718 1.00 94.19 75 PRO A O 1
ATOM 586 N N . THR A 1 76 ? 10.198 -10.285 3.649 1.00 93.56 76 THR A N 1
ATOM 587 C CA . THR A 1 76 ? 11.270 -9.760 2.793 1.00 93.56 76 THR A CA 1
ATOM 588 C C . THR A 1 76 ? 10.681 -9.038 1.584 1.00 93.56 76 THR A C 1
ATOM 590 O O . THR A 1 76 ? 9.543 -9.299 1.173 1.00 93.56 76 THR A O 1
ATOM 593 N N . TRP A 1 77 ? 11.447 -8.137 0.961 1.00 93.06 77 TRP A N 1
ATOM 594 C CA . TRP A 1 77 ? 10.934 -7.342 -0.162 1.00 93.06 77 TRP A CA 1
ATOM 595 C C . TRP A 1 77 ? 10.644 -8.268 -1.336 1.00 93.06 77 TRP A C 1
ATOM 597 O O . TRP A 1 77 ? 9.728 -8.009 -2.103 1.00 93.06 77 TRP A O 1
ATOM 607 N N . GLN A 1 78 ? 11.380 -9.379 -1.449 1.00 95.25 78 GLN A N 1
ATOM 608 C CA . GLN A 1 78 ? 11.172 -10.410 -2.454 1.00 95.25 78 GLN A CA 1
ATOM 609 C C . GLN A 1 78 ? 9.810 -11.082 -2.297 1.00 95.25 78 GLN A C 1
ATOM 611 O O . GLN A 1 78 ? 9.145 -11.342 -3.299 1.00 95.25 78 GLN A O 1
ATOM 616 N N . GLN A 1 79 ? 9.383 -11.374 -1.063 1.00 95.56 79 GLN A N 1
ATOM 617 C CA . GLN A 1 79 ? 8.070 -11.978 -0.842 1.00 95.56 79 GLN A CA 1
ATOM 618 C C . GLN A 1 79 ? 6.949 -10.991 -1.201 1.00 95.56 79 GLN A C 1
ATOM 620 O O . GLN A 1 79 ? 6.013 -11.374 -1.902 1.00 95.56 79 GLN A O 1
ATOM 625 N N . ILE A 1 80 ? 7.076 -9.717 -0.805 1.00 95.62 80 ILE A N 1
ATOM 626 C CA . ILE A 1 80 ? 6.095 -8.681 -1.165 1.00 95.62 80 ILE A CA 1
ATOM 627 C C . ILE A 1 80 ? 6.108 -8.406 -2.676 1.00 95.62 80 ILE A C 1
ATOM 629 O O . ILE A 1 80 ? 5.048 -8.259 -3.270 1.00 95.62 80 ILE A O 1
ATOM 633 N N . ALA A 1 81 ? 7.273 -8.395 -3.329 1.00 95.25 81 ALA A N 1
ATOM 634 C CA . ALA A 1 81 ? 7.394 -8.223 -4.777 1.00 95.25 81 ALA A CA 1
ATOM 635 C C . ALA A 1 81 ? 6.685 -9.346 -5.542 1.00 95.25 81 ALA A C 1
ATOM 637 O O . ALA A 1 81 ? 5.937 -9.080 -6.480 1.00 95.25 81 ALA A O 1
ATOM 638 N N . ARG A 1 82 ? 6.879 -10.602 -5.120 1.00 95.56 82 ARG A N 1
ATOM 639 C CA . ARG A 1 82 ? 6.183 -11.754 -5.710 1.00 95.56 82 ARG A CA 1
ATOM 640 C C . ARG A 1 82 ? 4.678 -11.625 -5.553 1.00 95.56 82 ARG A C 1
ATOM 642 O O . ARG A 1 82 ? 3.976 -11.745 -6.546 1.00 95.56 82 ARG A O 1
ATOM 649 N N . LEU A 1 83 ? 4.202 -11.304 -4.348 1.00 96.00 83 LEU A N 1
ATOM 650 C CA . LEU A 1 83 ? 2.785 -11.040 -4.114 1.00 96.00 83 LEU A CA 1
ATOM 651 C C . LEU A 1 83 ? 2.269 -9.912 -5.011 1.00 96.00 83 LEU A C 1
ATOM 653 O O . LEU A 1 83 ? 1.254 -10.074 -5.680 1.00 96.00 83 LEU A O 1
ATOM 657 N N . LEU A 1 84 ? 2.954 -8.770 -5.038 1.00 97.00 84 LEU A N 1
ATOM 658 C CA . LEU A 1 84 ? 2.542 -7.597 -5.802 1.00 97.00 84 LEU A CA 1
ATOM 659 C C . LEU A 1 84 ? 2.399 -7.922 -7.292 1.00 97.00 84 LEU A C 1
ATOM 661 O O . LEU A 1 84 ? 1.541 -7.353 -7.948 1.00 97.00 84 LEU A O 1
ATOM 665 N N . PHE A 1 85 ? 3.185 -8.856 -7.822 1.00 96.81 85 PHE A N 1
ATOM 666 C CA . PHE A 1 85 ? 3.091 -9.312 -9.208 1.00 96.81 85 PHE A CA 1
ATOM 667 C C . PHE A 1 85 ? 2.267 -10.597 -9.412 1.00 96.81 85 PHE A C 1
ATOM 669 O O . PHE A 1 85 ? 2.137 -11.061 -10.546 1.00 96.81 85 PHE A O 1
ATOM 676 N N . SER A 1 86 ? 1.654 -11.140 -8.357 1.00 95.69 86 SER A N 1
ATOM 677 C CA . SER A 1 86 ? 0.672 -12.220 -8.463 1.00 95.69 86 SER A CA 1
ATOM 678 C C . SER A 1 86 ? -0.648 -11.725 -9.074 1.00 95.69 86 SER A C 1
ATOM 680 O O . SER A 1 86 ? -1.049 -10.576 -8.860 1.00 95.69 86 SER A O 1
ATOM 682 N N . PRO A 1 87 ? -1.385 -12.584 -9.802 1.00 92.12 87 PRO A N 1
ATOM 683 C CA . PRO A 1 87 ? -2.684 -12.224 -10.359 1.00 92.12 87 PRO A CA 1
ATOM 684 C C . PRO A 1 87 ? -3.669 -11.758 -9.282 1.00 92.12 87 PRO A C 1
ATOM 686 O O . PRO A 1 87 ? -3.824 -12.403 -8.249 1.00 92.12 87 PRO A O 1
ATOM 689 N N . ASN A 1 88 ? -4.390 -10.668 -9.557 1.00 91.81 88 ASN A N 1
ATOM 690 C CA . ASN A 1 88 ? -5.434 -10.108 -8.686 1.00 91.81 88 ASN A CA 1
ATOM 691 C C . ASN A 1 88 ? -4.972 -9.690 -7.279 1.00 91.81 88 ASN A C 1
ATOM 693 O O . ASN A 1 88 ? -5.830 -9.484 -6.407 1.00 91.81 88 ASN A O 1
ATOM 697 N N . SER A 1 89 ? -3.664 -9.539 -7.059 1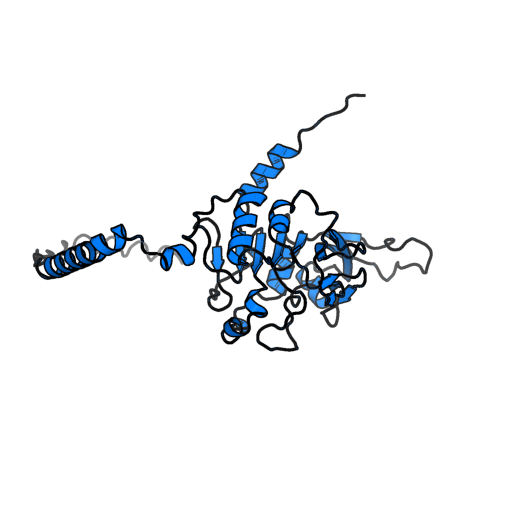.00 96.56 89 SER A N 1
ATOM 698 C CA . SER A 1 89 ? -3.150 -9.124 -5.762 1.00 96.56 89 SER A CA 1
ATOM 699 C C . SER A 1 89 ? -3.465 -7.659 -5.455 1.00 96.56 89 SER A C 1
ATOM 701 O O . SER A 1 89 ? -3.626 -6.813 -6.345 1.00 96.56 89 SER A O 1
ATOM 703 N N . GLU A 1 90 ? -3.598 -7.351 -4.171 1.00 97.75 90 GLU A N 1
ATOM 704 C CA . GLU A 1 90 ? -3.781 -5.986 -3.690 1.00 97.75 90 GLU A CA 1
ATOM 705 C C . GLU A 1 90 ? -2.969 -5.772 -2.409 1.00 97.75 90 GLU A C 1
ATOM 707 O O . GLU A 1 90 ? -3.016 -6.585 -1.491 1.00 97.75 90 GLU A O 1
ATOM 712 N N . VAL A 1 91 ? -2.226 -4.672 -2.335 1.00 98.12 91 VAL A N 1
ATOM 713 C CA . VAL A 1 91 ? -1.516 -4.258 -1.119 1.00 98.12 91 VAL A CA 1
ATOM 714 C C . VAL A 1 91 ? -2.078 -2.910 -0.701 1.00 98.12 91 VAL A C 1
ATOM 716 O O . VAL A 1 91 ? -1.951 -1.948 -1.448 1.00 98.12 91 VAL A O 1
ATOM 719 N N . ILE A 1 92 ? -2.716 -2.817 0.460 1.00 98.31 92 ILE A N 1
ATOM 720 C CA . ILE A 1 92 ? -3.286 -1.575 0.991 1.00 98.31 92 ILE A CA 1
ATOM 721 C C . ILE A 1 92 ? -2.429 -1.108 2.156 1.00 98.31 92 ILE A C 1
ATOM 723 O O . ILE A 1 92 ? -2.255 -1.835 3.121 1.00 98.31 92 ILE A O 1
ATOM 727 N N . CYS A 1 93 ? -1.916 0.111 2.087 1.00 97.88 93 CYS A N 1
ATOM 728 C CA . CYS A 1 93 ? -1.085 0.709 3.123 1.00 97.88 93 CYS A CA 1
ATOM 729 C C . CYS A 1 93 ? -1.849 1.838 3.805 1.00 97.88 93 CYS A C 1
ATOM 731 O O . CYS A 1 93 ? -2.431 2.676 3.116 1.00 97.88 93 CYS A O 1
ATOM 733 N N . ILE A 1 94 ? -1.812 1.882 5.135 1.00 97.81 94 ILE A N 1
ATOM 734 C CA . ILE A 1 94 ? -2.374 2.970 5.938 1.00 97.81 94 ILE A CA 1
ATOM 735 C C . ILE A 1 94 ? -1.246 3.584 6.754 1.00 97.81 94 ILE A C 1
ATOM 737 O O . ILE A 1 94 ? -0.682 2.918 7.617 1.00 97.81 94 ILE A O 1
ATOM 741 N N . GLY A 1 95 ? -0.910 4.845 6.493 1.00 96.12 95 GLY A N 1
ATOM 742 C CA . GLY A 1 95 ? 0.079 5.574 7.284 1.00 96.12 95 GLY A CA 1
ATOM 743 C C . GLY A 1 95 ? 0.963 6.502 6.462 1.00 96.12 95 GLY A C 1
ATOM 744 O O . GLY A 1 95 ? 0.696 6.785 5.291 1.00 96.12 95 GLY A O 1
ATOM 745 N N . LEU A 1 96 ? 2.016 7.010 7.102 1.00 94.75 96 LEU A N 1
ATOM 746 C CA . LEU A 1 96 ? 2.947 7.941 6.472 1.00 94.75 96 LEU A CA 1
ATOM 747 C C . LEU A 1 96 ? 3.957 7.180 5.596 1.00 94.75 96 LEU A C 1
ATOM 749 O O . LEU A 1 96 ? 4.631 6.262 6.085 1.00 94.75 96 LEU A O 1
ATOM 753 N N . PRO A 1 97 ? 4.088 7.533 4.306 1.00 93.56 97 PRO A N 1
ATOM 754 C CA . PRO A 1 97 ? 5.169 7.009 3.487 1.00 93.56 97 PRO A CA 1
ATOM 755 C C . PRO A 1 97 ? 6.507 7.530 3.995 1.00 93.56 97 PRO A C 1
ATOM 757 O O . PRO A 1 97 ? 6.578 8.614 4.563 1.00 93.56 97 PRO A O 1
ATOM 760 N N . GLY A 1 98 ? 7.572 6.762 3.790 1.00 88.19 98 GLY A N 1
ATOM 761 C CA . GLY A 1 98 ? 8.924 7.200 4.123 1.00 88.19 98 GLY A CA 1
ATOM 762 C C . GLY A 1 98 ? 9.269 7.207 5.616 1.00 88.19 98 GLY A C 1
ATOM 763 O O . GLY A 1 98 ? 10.407 7.524 5.932 1.00 88.19 98 GLY A O 1
ATOM 764 N N . ALA A 1 99 ? 8.344 6.858 6.518 1.00 87.44 99 ALA A N 1
ATOM 765 C CA . ALA A 1 99 ? 8.643 6.754 7.947 1.00 87.44 99 ALA A CA 1
ATOM 766 C C . ALA A 1 99 ? 9.697 5.665 8.208 1.00 87.44 99 ALA A C 1
ATOM 768 O O . ALA A 1 99 ? 9.667 4.618 7.558 1.00 87.44 99 ALA A O 1
ATOM 769 N N . ASP A 1 100 ? 10.611 5.902 9.145 1.00 84.88 100 ASP A N 1
ATOM 770 C CA . ASP A 1 100 ? 11.675 4.951 9.463 1.00 84.88 100 ASP A CA 1
ATOM 771 C C . ASP A 1 100 ? 11.118 3.713 10.176 1.00 84.88 100 ASP A C 1
ATOM 773 O O . ASP A 1 100 ? 10.290 3.790 11.085 1.00 84.88 100 ASP A O 1
ATOM 777 N N . VAL A 1 101 ? 11.608 2.546 9.778 1.00 82.56 101 VAL A N 1
ATOM 778 C CA . VAL A 1 101 ? 11.312 1.259 10.400 1.00 82.56 101 VAL A CA 1
ATOM 779 C C . VAL A 1 101 ? 12.424 0.959 11.399 1.00 82.56 101 VAL A C 1
ATOM 781 O O . VAL A 1 101 ? 13.599 0.902 11.039 1.00 82.56 101 VAL A O 1
ATOM 784 N N . ASN A 1 102 ? 12.058 0.747 12.667 1.00 74.88 102 ASN A N 1
ATOM 785 C CA . ASN A 1 102 ? 12.990 0.385 13.745 1.00 74.88 102 ASN A CA 1
ATOM 786 C C . ASN A 1 102 ? 14.147 1.395 13.943 1.00 74.88 102 ASN A C 1
ATOM 788 O O . ASN A 1 102 ? 15.288 1.001 14.176 1.00 74.88 102 ASN A O 1
ATOM 792 N N . ASN A 1 103 ? 13.877 2.699 13.778 1.00 69.62 103 ASN A N 1
ATOM 793 C CA . ASN A 1 103 ? 14.888 3.772 13.813 1.00 69.62 103 ASN A CA 1
ATOM 794 C C . ASN A 1 103 ? 16.079 3.547 12.855 1.00 69.62 103 ASN A C 1
ATOM 796 O O . ASN A 1 103 ? 17.145 4.143 13.020 1.00 69.62 103 ASN A O 1
ATOM 800 N N . SER A 1 104 ? 15.919 2.676 11.856 1.00 70.50 104 SER A N 1
ATOM 801 C CA . SER A 1 104 ? 16.920 2.452 10.828 1.00 70.50 104 SER A CA 1
ATOM 802 C C . SER A 1 104 ? 16.687 3.448 9.706 1.00 70.50 104 SER A C 1
ATOM 804 O O . SER A 1 104 ? 15.751 3.297 8.926 1.00 70.50 104 SER A O 1
ATOM 806 N N . LEU A 1 105 ? 17.605 4.404 9.560 1.00 65.69 105 LEU A N 1
ATOM 807 C CA . LEU A 1 105 ? 17.638 5.335 8.422 1.00 65.69 105 LEU A CA 1
ATOM 808 C C . LEU A 1 105 ? 17.725 4.616 7.059 1.00 65.69 105 LEU A C 1
ATOM 810 O O . LEU A 1 105 ? 17.557 5.228 6.008 1.00 65.69 105 LEU A O 1
ATOM 814 N N . TYR A 1 106 ? 18.022 3.313 7.065 1.00 68.88 106 TYR A N 1
ATOM 815 C CA . TYR A 1 106 ? 18.170 2.491 5.870 1.00 68.88 106 TYR A CA 1
ATOM 816 C C . TYR A 1 106 ? 16.890 1.745 5.477 1.00 68.88 106 TYR A C 1
ATOM 818 O O . TYR A 1 106 ? 16.842 1.173 4.387 1.00 68.88 106 TYR A O 1
ATOM 826 N N . GLN A 1 107 ? 15.863 1.717 6.333 1.00 79.56 107 GLN A N 1
ATOM 827 C CA . GLN A 1 107 ? 14.593 1.053 6.041 1.00 79.56 107 GLN A CA 1
ATOM 828 C C . GLN A 1 107 ? 13.435 2.004 6.313 1.00 79.56 107 GLN A C 1
ATOM 830 O O . GLN A 1 107 ? 13.060 2.230 7.453 1.00 79.56 107 GLN A O 1
ATOM 835 N N . SER A 1 108 ? 12.837 2.532 5.250 1.00 89.19 108 SER A N 1
ATOM 836 C CA . SER A 1 108 ? 11.598 3.308 5.327 1.00 89.19 108 SER A CA 1
ATOM 837 C C . SER A 1 108 ? 10.381 2.412 5.118 1.00 89.19 108 SER A C 1
ATOM 839 O O . SER A 1 108 ? 10.515 1.355 4.518 1.00 89.19 108 SER A O 1
ATOM 841 N N . THR A 1 109 ? 9.168 2.826 5.486 1.00 91.31 109 THR A N 1
ATOM 842 C CA . THR A 1 109 ? 7.916 2.063 5.258 1.00 91.31 109 THR A CA 1
ATOM 843 C C . THR A 1 109 ? 7.649 1.682 3.794 1.00 91.31 109 THR A C 1
ATOM 845 O O . THR A 1 109 ? 6.822 0.816 3.500 1.00 91.31 109 THR A O 1
ATOM 848 N N . THR A 1 110 ? 8.375 2.298 2.866 1.00 93.56 110 THR A N 1
ATOM 849 C CA . THR A 1 110 ? 8.347 2.038 1.427 1.00 93.56 110 THR A CA 1
ATOM 850 C C . THR A 1 110 ? 9.430 1.069 0.934 1.00 93.56 110 THR A C 1
ATOM 852 O O . THR A 1 110 ? 9.562 0.875 -0.270 1.00 93.56 110 THR A O 1
ATOM 855 N N . TRP A 1 111 ? 10.198 0.447 1.834 1.00 90.75 111 TRP A N 1
ATOM 856 C CA . TRP A 1 111 ? 11.370 -0.396 1.544 1.00 90.75 111 TRP A CA 1
ATOM 857 C C . TRP A 1 111 ? 11.127 -1.542 0.538 1.00 90.75 111 TRP A C 1
ATOM 859 O O . TRP A 1 111 ? 12.060 -2.014 -0.109 1.00 90.75 111 TRP A O 1
ATOM 869 N N . TRP A 1 112 ? 9.880 -1.992 0.385 1.00 92.69 112 TRP A N 1
ATOM 870 C CA . TRP A 1 112 ? 9.477 -3.080 -0.513 1.00 92.69 112 TRP A CA 1
ATOM 871 C C . TRP A 1 112 ? 8.991 -2.611 -1.895 1.00 92.69 112 TRP A C 1
ATOM 873 O O . TRP A 1 112 ? 8.830 -3.434 -2.803 1.00 92.69 112 TRP A O 1
ATOM 883 N N . LEU A 1 113 ? 8.741 -1.309 -2.076 1.00 94.06 113 LEU A N 1
ATOM 884 C CA . LEU A 1 113 ? 8.322 -0.749 -3.358 1.00 94.06 113 LEU A CA 1
ATOM 885 C C . LEU A 1 113 ? 9.534 -0.616 -4.288 1.00 94.06 113 LEU A C 1
ATOM 887 O O . LEU A 1 113 ? 10.554 -0.056 -3.884 1.00 94.06 113 LEU A O 1
ATOM 891 N N . PRO A 1 114 ? 9.440 -1.058 -5.556 1.00 93.44 114 PRO A N 1
ATOM 892 C CA . PRO A 1 114 ? 10.559 -0.936 -6.490 1.00 93.44 114 PRO A CA 1
ATOM 893 C C . PRO A 1 114 ? 10.878 0.531 -6.789 1.00 93.44 114 PRO A C 1
ATOM 895 O O . PRO A 1 114 ? 12.034 0.917 -6.962 1.00 93.44 114 PRO A O 1
ATOM 898 N N . VAL A 1 115 ? 9.823 1.341 -6.846 1.00 94.25 115 VAL A N 1
ATOM 899 C CA . VAL A 1 115 ? 9.848 2.765 -7.135 1.00 94.25 115 VAL A CA 1
ATOM 900 C C . VAL A 1 115 ? 8.744 3.418 -6.311 1.00 94.25 115 VAL A C 1
ATOM 902 O O . VAL A 1 115 ? 7.629 2.894 -6.243 1.00 94.25 115 VAL A O 1
ATOM 905 N N . THR A 1 116 ? 9.038 4.566 -5.717 1.00 94.25 116 THR A N 1
ATOM 906 C CA . THR A 1 116 ? 8.073 5.383 -4.978 1.00 94.25 116 THR A CA 1
ATOM 907 C C . THR A 1 116 ? 7.888 6.738 -5.627 1.00 94.25 116 THR A C 1
ATOM 909 O O . THR A 1 116 ? 8.840 7.269 -6.201 1.00 94.25 116 THR A O 1
ATOM 912 N N . PRO A 1 117 ? 6.683 7.324 -5.554 1.00 96.19 117 PRO A N 1
ATOM 913 C CA . PRO A 1 117 ? 6.556 8.740 -5.828 1.00 96.19 117 PRO A CA 1
ATOM 914 C C . PRO A 1 117 ? 7.338 9.532 -4.775 1.00 96.19 117 PRO A C 1
ATOM 916 O O . PRO A 1 117 ? 7.534 9.085 -3.645 1.00 96.19 117 PRO A O 1
ATOM 919 N N . GLU A 1 118 ? 7.797 10.718 -5.137 1.00 96.06 118 GLU A N 1
ATOM 920 C CA . GLU A 1 118 ? 8.364 11.641 -4.169 1.00 96.06 118 GLU A CA 1
ATOM 921 C C . GLU A 1 118 ? 7.248 12.219 -3.292 1.00 96.06 118 GLU A C 1
ATOM 923 O O . GLU A 1 118 ? 6.181 12.603 -3.776 1.00 96.06 118 GLU A O 1
ATOM 928 N N . PHE A 1 119 ? 7.501 12.268 -1.987 1.00 96.38 119 PHE A N 1
ATOM 929 C CA . PHE A 1 119 ? 6.544 12.738 -0.995 1.00 96.38 119 PHE A CA 1
ATOM 930 C C . PHE A 1 119 ? 6.951 14.107 -0.476 1.00 96.38 119 PHE A C 1
ATOM 932 O O . PHE A 1 119 ? 8.113 14.335 -0.142 1.00 96.38 119 PHE A O 1
ATOM 939 N N . VAL A 1 120 ? 5.975 15.003 -0.363 1.00 97.06 120 VAL A N 1
ATOM 940 C CA . VAL A 1 120 ? 6.136 16.277 0.335 1.00 97.06 120 VAL A CA 1
ATOM 941 C C . VAL A 1 120 ? 5.324 16.217 1.619 1.00 97.06 120 VAL A C 1
ATOM 943 O O . VAL A 1 120 ? 4.102 16.058 1.585 1.00 97.06 120 VAL A O 1
ATOM 946 N N . PHE A 1 121 ? 6.012 16.354 2.749 1.00 96.62 121 PHE A N 1
ATOM 947 C CA . PHE A 1 121 ? 5.394 16.384 4.069 1.00 96.62 121 PHE A CA 1
ATOM 948 C C . PHE A 1 121 ? 4.924 17.800 4.376 1.00 96.62 121 PHE A C 1
ATOM 950 O O . PHE A 1 121 ? 5.712 18.733 4.514 1.00 96.62 121 PHE A O 1
ATOM 957 N N . ASN A 1 122 ? 3.610 17.954 4.425 1.00 96.19 122 ASN A N 1
ATOM 958 C CA . ASN A 1 122 ? 2.909 19.182 4.763 1.00 96.19 122 ASN A CA 1
ATOM 959 C C . ASN A 1 122 ? 1.533 18.780 5.298 1.00 96.19 122 ASN A C 1
ATOM 961 O O . ASN A 1 122 ? 1.096 17.658 5.057 1.00 96.19 122 ASN A O 1
ATOM 965 N N . SER A 1 123 ? 0.830 19.666 5.990 1.00 96.69 123 SER A N 1
ATOM 966 C CA . SER A 1 123 ? -0.489 19.367 6.530 1.00 96.69 123 SER A CA 1
ATOM 967 C C . SER A 1 123 ? -1.586 20.267 5.973 1.00 96.69 123 SER A C 1
ATOM 969 O O . SER A 1 123 ? -1.354 21.379 5.496 1.00 96.69 123 SER A O 1
ATOM 971 N N . GLY A 1 124 ? -2.817 19.764 6.017 1.00 96.75 124 GLY A N 1
ATOM 972 C CA . GLY A 1 124 ? -4.004 20.528 5.654 1.00 96.75 124 GLY A CA 1
ATOM 973 C C . GLY A 1 124 ? -5.286 19.734 5.864 1.00 96.75 124 GLY A C 1
ATOM 974 O O . GLY A 1 124 ? -5.246 18.537 6.124 1.00 96.75 124 GLY A O 1
ATOM 975 N N . GLU A 1 125 ? -6.431 20.406 5.754 1.00 96.00 125 GLU A N 1
ATOM 976 C CA . GLU A 1 125 ? -7.734 19.830 6.143 1.00 96.00 125 GLU A CA 1
ATOM 977 C C . GLU A 1 125 ? -8.687 19.626 4.958 1.00 96.00 125 GLU A C 1
ATOM 979 O O . GLU A 1 125 ? -9.587 18.796 4.982 1.00 96.00 125 GLU A O 1
ATOM 984 N N . VAL A 1 126 ? -8.475 20.358 3.860 1.00 96.56 126 VAL A N 1
ATOM 985 C CA . VAL A 1 126 ? -9.369 20.290 2.699 1.00 96.56 126 VAL A CA 1
ATOM 986 C C . VAL A 1 126 ? -8.999 19.110 1.803 1.00 96.56 126 VAL A C 1
ATOM 988 O O . VAL A 1 126 ? -7.970 19.150 1.116 1.00 96.56 126 VAL A O 1
ATOM 991 N N . ILE A 1 127 ? -9.886 18.116 1.763 1.00 97.88 127 ILE A N 1
ATOM 992 C CA . ILE A 1 127 ? -9.821 16.932 0.899 1.00 97.88 127 ILE A CA 1
ATOM 993 C C . ILE A 1 127 ? -10.908 17.026 -0.181 1.00 97.88 127 ILE A C 1
ATOM 995 O O . ILE A 1 127 ? -12.048 17.389 0.096 1.00 97.88 127 ILE A O 1
ATOM 999 N N . ARG A 1 128 ? -10.554 16.740 -1.437 1.00 97.62 128 ARG A N 1
ATOM 1000 C CA . ARG A 1 128 ? -11.429 16.840 -2.615 1.00 97.62 128 ARG A CA 1
ATOM 1001 C C . ARG A 1 128 ? -11.279 15.629 -3.528 1.00 97.62 128 ARG A C 1
ATOM 1003 O O . ARG A 1 128 ? -10.289 14.902 -3.458 1.00 97.62 128 ARG A O 1
ATOM 1010 N N . ASN A 1 129 ? -12.237 15.472 -4.444 1.00 97.31 129 ASN A N 1
ATOM 1011 C CA . ASN A 1 129 ? -12.189 14.493 -5.535 1.00 97.31 129 ASN A CA 1
ATOM 1012 C C . ASN A 1 129 ? -11.902 13.067 -5.037 1.00 97.31 129 ASN A C 1
ATOM 1014 O O . ASN A 1 129 ? -11.069 12.363 -5.611 1.00 97.31 129 ASN A O 1
ATOM 1018 N N . VAL A 1 130 ? -12.548 12.676 -3.935 1.00 98.44 130 VAL A N 1
ATOM 1019 C CA . VAL A 1 130 ? -12.416 11.336 -3.360 1.00 98.44 130 VAL A CA 1
ATOM 1020 C C . VAL A 1 130 ? -13.114 10.338 -4.278 1.00 98.44 130 VAL A C 1
ATOM 1022 O O . VAL A 1 130 ? -14.284 10.507 -4.623 1.00 98.44 130 VAL A O 1
ATOM 1025 N N . LYS A 1 131 ? -12.403 9.286 -4.683 1.00 98.31 131 LYS A N 1
ATOM 1026 C CA . LYS A 1 131 ? -12.994 8.209 -5.476 1.00 98.31 131 LYS A CA 1
ATOM 1027 C C . LYS A 1 131 ? -14.065 7.474 -4.658 1.00 98.31 131 LYS A C 1
ATOM 1029 O O . LYS A 1 131 ? -13.785 7.109 -3.515 1.00 98.31 131 LYS A O 1
ATOM 1034 N N . PRO A 1 132 ? -15.240 7.159 -5.244 1.00 97.81 132 PRO A N 1
ATOM 1035 C CA . PRO A 1 132 ? -16.355 6.535 -4.519 1.00 97.81 132 PRO A CA 1
ATOM 1036 C C . PRO A 1 132 ? -15.984 5.251 -3.770 1.00 97.81 132 PRO A C 1
ATOM 1038 O O . PRO A 1 132 ? -16.462 4.998 -2.673 1.00 97.81 132 PRO A O 1
ATOM 1041 N N . GLU A 1 133 ? -15.072 4.463 -4.338 1.00 96.12 133 GLU A N 1
ATOM 1042 C CA . GLU A 1 133 ? -14.586 3.199 -3.772 1.00 96.12 133 GLU A CA 1
ATOM 1043 C C . GLU A 1 133 ? -13.826 3.334 -2.435 1.00 96.12 133 GLU A C 1
ATOM 1045 O O . GLU A 1 133 ? -13.573 2.315 -1.800 1.00 96.12 133 GLU A O 1
ATOM 1050 N N . PHE A 1 134 ? -13.455 4.553 -2.022 1.00 97.88 134 PHE A N 1
ATOM 1051 C CA . PHE A 1 134 ? -12.830 4.858 -0.727 1.00 97.88 134 PHE A CA 1
ATOM 1052 C C . PHE A 1 134 ? -13.564 5.974 0.034 1.00 97.88 134 PHE A C 1
ATOM 1054 O O . PHE A 1 134 ? -13.050 6.455 1.040 1.00 97.88 134 PHE A O 1
ATOM 1061 N N . ALA A 1 135 ? -14.757 6.390 -0.408 1.00 98.19 135 ALA A N 1
ATOM 1062 C CA . ALA A 1 135 ? -15.499 7.476 0.238 1.00 98.19 135 ALA A CA 1
ATOM 1063 C C . ALA A 1 135 ? -15.742 7.196 1.732 1.00 98.19 135 ALA A C 1
ATOM 1065 O O . ALA A 1 135 ? -15.436 8.049 2.558 1.00 98.19 135 ALA A O 1
ATOM 1066 N N . TYR A 1 136 ? -16.142 5.962 2.064 1.00 97.81 136 TYR A N 1
ATOM 1067 C CA . TYR A 1 136 ? -16.367 5.503 3.439 1.00 97.81 136 TYR A CA 1
ATOM 1068 C C . TYR A 1 136 ? -15.145 5.693 4.355 1.00 97.81 136 TYR A C 1
ATOM 1070 O O . TYR A 1 136 ? -15.288 5.940 5.544 1.00 97.81 136 TYR A O 1
ATOM 1078 N N . TYR A 1 137 ? -13.926 5.577 3.818 1.00 98.38 137 TYR A N 1
ATOM 1079 C CA . TYR A 1 137 ? -12.694 5.739 4.591 1.00 98.38 137 TYR A CA 1
ATOM 1080 C C . TYR A 1 137 ? -12.426 7.218 4.882 1.00 98.38 137 TYR A C 1
ATOM 1082 O O . TYR A 1 137 ? -12.051 7.595 5.989 1.00 98.38 137 TYR A O 1
ATOM 1090 N N . PHE A 1 138 ? -12.650 8.070 3.880 1.00 98.38 138 PHE A N 1
ATOM 1091 C CA . PHE A 1 138 ? -12.393 9.506 3.966 1.00 98.38 138 PHE A CA 1
ATOM 1092 C C . PHE A 1 138 ? -13.407 10.276 4.818 1.00 98.38 138 PHE A C 1
ATOM 1094 O O . PHE A 1 138 ? -13.134 11.422 5.159 1.00 98.38 138 PHE A O 1
ATOM 1101 N N . GLU A 1 139 ? -14.512 9.654 5.238 1.00 98.06 139 GLU A N 1
ATOM 1102 C CA . GLU A 1 139 ? -15.388 10.195 6.290 1.00 98.06 139 GLU A CA 1
ATOM 1103 C C . GLU A 1 139 ? -14.640 10.403 7.620 1.00 98.06 139 GLU A C 1
ATOM 1105 O O . GLU A 1 139 ? -14.992 11.291 8.397 1.00 98.06 139 GLU A O 1
ATOM 1110 N N . TYR A 1 140 ? -13.561 9.644 7.846 1.00 98.25 140 TYR A N 1
ATOM 1111 C CA . TYR A 1 140 ? -12.771 9.658 9.079 1.00 98.25 140 TYR A CA 1
ATOM 1112 C C . TYR A 1 140 ? -11.375 10.282 8.921 1.00 98.25 140 TYR A C 1
ATOM 1114 O O . TYR A 1 140 ? -10.530 10.176 9.816 1.00 98.25 140 TYR A O 1
ATOM 1122 N N . VAL A 1 141 ? -11.118 10.939 7.785 1.00 97.94 141 VAL A N 1
ATOM 1123 C CA . VAL A 1 141 ? -9.864 11.651 7.506 1.00 97.94 141 VAL A CA 1
ATOM 1124 C C . VAL A 1 141 ? -10.174 13.137 7.368 1.00 97.94 141 VAL A C 1
ATOM 1126 O O . VAL A 1 141 ? -10.562 13.604 6.301 1.00 97.94 141 VAL A O 1
ATOM 1129 N N . ARG A 1 142 ? -9.988 13.906 8.443 1.00 97.31 142 ARG A N 1
ATOM 1130 C CA . ARG A 1 142 ? -10.180 15.368 8.429 1.00 97.31 142 ARG A CA 1
ATOM 1131 C C . ARG A 1 142 ? -8.916 16.147 8.112 1.00 97.31 142 ARG A C 1
ATOM 1133 O O . ARG A 1 142 ? -8.999 17.295 7.691 1.00 97.31 142 ARG A O 1
ATOM 1140 N N . ARG A 1 143 ? -7.746 15.543 8.318 1.00 97.19 143 ARG A N 1
ATOM 1141 C CA . ARG A 1 143 ? -6.443 16.163 8.068 1.00 97.19 143 ARG A CA 1
ATOM 1142 C C . ARG A 1 143 ? -5.537 15.202 7.311 1.00 97.19 143 ARG A C 1
ATOM 1144 O O . ARG A 1 143 ? -5.527 14.006 7.574 1.00 97.19 143 ARG A O 1
ATOM 1151 N N . TRP A 1 144 ? -4.770 15.738 6.372 1.00 96.94 144 TRP A N 1
ATOM 1152 C CA . TRP A 1 144 ? -3.691 15.035 5.685 1.00 96.94 144 TRP A CA 1
ATOM 1153 C C . TRP A 1 144 ? -2.335 15.583 6.138 1.00 96.94 144 TRP A C 1
ATOM 1155 O O . TRP A 1 144 ? -2.253 16.711 6.624 1.00 96.94 144 TRP A O 1
ATOM 1165 N N . PHE A 1 145 ? -1.285 14.773 5.984 1.00 97.12 145 PHE A N 1
ATOM 1166 C CA . PHE A 1 145 ? 0.074 15.059 6.478 1.00 97.12 145 PHE A CA 1
ATOM 1167 C C . PHE A 1 145 ? 1.170 14.893 5.413 1.00 97.12 145 PHE A C 1
ATOM 1169 O O . PHE A 1 145 ? 2.351 15.114 5.679 1.00 97.12 145 PHE A O 1
ATOM 1176 N N . PHE A 1 146 ? 0.788 14.507 4.197 1.00 97.75 146 PHE A N 1
ATOM 1177 C CA . PHE A 1 146 ? 1.675 14.459 3.045 1.00 97.75 146 PHE A CA 1
ATOM 1178 C C . PHE A 1 146 ? 0.865 14.532 1.747 1.00 97.75 146 PHE A C 1
ATOM 1180 O O . PHE A 1 146 ? -0.351 14.318 1.743 1.00 97.75 146 PHE A O 1
ATOM 1187 N N . TYR A 1 147 ? 1.554 14.779 0.637 1.00 98.12 147 TYR A N 1
ATOM 1188 C CA . TYR A 1 147 ? 1.056 14.489 -0.704 1.00 98.12 147 TYR A CA 1
ATOM 1189 C C . TYR A 1 147 ? 2.170 13.907 -1.584 1.00 98.12 147 TYR A C 1
ATOM 1191 O O . TYR A 1 147 ? 3.355 14.143 -1.346 1.00 98.12 147 TYR A O 1
ATOM 1199 N N . ALA A 1 148 ? 1.783 13.129 -2.591 1.00 98.00 148 ALA A N 1
ATOM 1200 C CA . ALA A 1 148 ? 2.676 12.553 -3.588 1.00 98.00 148 ALA A CA 1
ATOM 1201 C C . ALA A 1 148 ? 2.798 13.473 -4.810 1.00 98.00 148 ALA A C 1
ATOM 1203 O O . ALA A 1 148 ? 1.794 13.979 -5.323 1.00 98.00 148 ALA A O 1
ATOM 1204 N N . THR A 1 149 ? 4.024 13.663 -5.292 1.00 96.94 149 THR A N 1
ATOM 1205 C CA . THR A 1 149 ? 4.321 14.351 -6.553 1.00 96.94 149 THR A CA 1
ATOM 1206 C C . THR A 1 149 ? 4.315 13.342 -7.716 1.00 96.94 149 THR A C 1
ATOM 1208 O O . THR A 1 149 ? 4.346 12.130 -7.490 1.00 96.94 149 THR A O 1
ATOM 1211 N N . PRO A 1 150 ? 4.266 13.790 -8.985 1.00 93.56 150 PRO A N 1
ATOM 1212 C CA . PRO A 1 150 ? 4.370 12.887 -10.135 1.00 93.56 150 PRO A CA 1
ATOM 1213 C C . PRO A 1 150 ? 5.801 12.376 -10.384 1.00 93.56 150 PRO A C 1
ATOM 1215 O O . PRO A 1 150 ? 6.004 11.570 -11.293 1.00 93.56 150 PRO A O 1
ATOM 1218 N N . SER A 1 151 ? 6.791 12.857 -9.628 1.00 95.25 151 SER A N 1
ATOM 1219 C CA . SER A 1 151 ? 8.181 12.410 -9.720 1.00 95.25 151 SER A CA 1
ATOM 1220 C C . SER A 1 151 ? 8.357 11.090 -8.984 1.00 95.25 151 SER A C 1
ATOM 1222 O O . SER A 1 151 ? 7.771 10.889 -7.927 1.00 95.25 151 SER A O 1
ATOM 1224 N N . PHE A 1 152 ? 9.207 10.211 -9.509 1.00 93.56 152 PHE A N 1
ATOM 1225 C CA . PHE A 1 152 ? 9.449 8.889 -8.940 1.00 93.56 152 PHE A CA 1
ATOM 1226 C C . PHE A 1 152 ? 10.929 8.673 -8.618 1.00 93.56 152 PHE A C 1
ATOM 1228 O O . PHE A 1 152 ? 11.802 9.092 -9.380 1.00 93.56 152 PHE A O 1
ATOM 1235 N N . LYS A 1 153 ? 11.211 7.981 -7.510 1.00 90.81 153 LYS A N 1
ATOM 1236 C CA . LYS A 1 153 ? 12.556 7.603 -7.059 1.00 90.81 153 LYS A CA 1
ATOM 1237 C C . LYS A 1 153 ? 12.647 6.082 -6.913 1.00 90.81 153 LYS A C 1
ATOM 1239 O O . LYS A 1 153 ? 11.747 5.442 -6.377 1.00 90.81 153 LYS A O 1
ATOM 1244 N N . SER A 1 154 ? 13.734 5.494 -7.412 1.00 85.50 154 SER A N 1
ATOM 1245 C CA . SER A 1 154 ? 14.037 4.071 -7.208 1.00 85.50 154 SER A CA 1
ATOM 1246 C C . SER A 1 154 ? 14.729 3.888 -5.861 1.00 85.50 154 SER A C 1
ATOM 1248 O O . SER A 1 154 ? 15.716 4.569 -5.593 1.00 85.50 154 SER A O 1
ATOM 1250 N N . HIS A 1 155 ? 14.253 2.946 -5.046 1.00 74.69 155 HIS A N 1
ATOM 1251 C CA . HIS A 1 155 ? 14.925 2.572 -3.793 1.00 74.69 155 HIS A CA 1
ATOM 1252 C C . HIS A 1 155 ? 16.091 1.605 -4.010 1.00 74.69 155 HIS A C 1
ATOM 1254 O O . HIS A 1 155 ? 16.999 1.523 -3.188 1.00 74.69 155 HIS A O 1
ATOM 1260 N N . PHE A 1 156 ? 16.081 0.870 -5.121 1.00 73.50 156 PHE A N 1
ATOM 1261 C CA . PHE A 1 156 ? 17.079 -0.152 -5.393 1.00 73.50 156 PHE A CA 1
ATOM 1262 C C . PHE A 1 156 ? 18.256 0.443 -6.164 1.00 73.50 156 PHE A C 1
ATOM 1264 O O . PHE A 1 156 ? 18.056 1.105 -7.191 1.00 73.50 156 PHE A O 1
ATOM 1271 N N . MET A 1 157 ? 19.481 0.152 -5.702 1.00 68.75 157 MET A N 1
ATOM 1272 C CA . MET A 1 157 ? 20.719 0.332 -6.471 1.00 68.75 157 MET A CA 1
ATOM 1273 C C . MET A 1 157 ? 20.698 -0.639 -7.663 1.00 68.75 157 MET A C 1
ATOM 1275 O O . MET A 1 157 ? 21.304 -1.704 -7.647 1.00 68.75 157 MET A O 1
ATOM 1279 N N . GLY A 1 158 ? 19.904 -0.298 -8.677 1.00 73.88 158 GLY A N 1
ATOM 1280 C CA . GLY A 1 158 ? 19.614 -1.131 -9.839 1.00 73.88 158 GLY A CA 1
ATOM 1281 C C . GLY A 1 158 ? 18.296 -1.900 -9.712 1.00 73.88 158 GLY A C 1
ATOM 1282 O O . GLY A 1 158 ? 18.227 -2.962 -9.094 1.00 73.88 158 GLY A O 1
ATOM 1283 N N . LEU A 1 159 ? 17.263 -1.426 -10.420 1.00 89.00 159 LEU A N 1
ATOM 1284 C CA . LEU A 1 159 ? 15.969 -2.114 -10.590 1.00 89.00 159 LEU A CA 1
ATOM 1285 C C . LEU A 1 159 ? 16.102 -3.556 -11.113 1.00 89.00 159 LEU A C 1
ATOM 1287 O O . LEU A 1 159 ? 15.199 -4.364 -10.922 1.00 89.00 159 LEU A O 1
ATOM 1291 N N . ALA A 1 160 ? 17.231 -3.903 -11.739 1.00 90.00 160 ALA A N 1
ATOM 1292 C CA . ALA A 1 160 ? 17.507 -5.241 -12.253 1.00 90.00 160 ALA A CA 1
ATOM 1293 C C . ALA A 1 160 ? 17.400 -6.337 -11.179 1.00 90.00 160 ALA A C 1
ATOM 1295 O O . ALA A 1 160 ? 16.887 -7.415 -11.468 1.00 90.00 160 ALA A O 1
ATOM 1296 N N . GLY A 1 161 ? 17.851 -6.076 -9.944 1.00 91.12 161 GLY A N 1
ATOM 1297 C CA . GLY A 1 161 ? 17.743 -7.048 -8.851 1.00 91.12 161 GLY A CA 1
ATOM 1298 C C . GLY A 1 161 ? 16.288 -7.337 -8.484 1.00 91.12 161 GLY A C 1
ATOM 1299 O O . GLY A 1 161 ? 15.898 -8.496 -8.357 1.00 91.12 161 GLY A O 1
ATOM 1300 N N . TYR A 1 162 ? 15.473 -6.283 -8.403 1.00 93.81 162 TYR A N 1
ATOM 1301 C CA . TYR A 1 162 ? 14.040 -6.394 -8.143 1.00 93.81 162 TYR A CA 1
ATOM 1302 C C . TYR A 1 162 ? 13.317 -7.132 -9.274 1.00 93.81 162 TYR A C 1
ATOM 1304 O O . TYR A 1 162 ? 12.586 -8.091 -9.039 1.00 93.81 162 TYR A O 1
ATOM 1312 N N . LEU A 1 163 ? 13.572 -6.725 -10.521 1.00 94.62 163 LEU A N 1
ATOM 1313 C CA . LEU A 1 163 ? 12.931 -7.299 -11.701 1.00 94.62 163 LEU A CA 1
ATOM 1314 C C . LEU A 1 163 ? 13.255 -8.782 -11.886 1.00 94.62 163 LEU A C 1
ATOM 1316 O O . LEU A 1 163 ? 12.358 -9.535 -12.240 1.00 94.62 163 LEU A O 1
ATOM 1320 N N . ARG A 1 164 ? 14.474 -9.234 -11.564 1.00 94.50 164 ARG A N 1
ATOM 1321 C CA . ARG A 1 164 ? 14.838 -10.663 -11.615 1.00 94.50 164 ARG A CA 1
ATOM 1322 C C . ARG A 1 164 ? 14.008 -11.540 -10.678 1.00 94.50 164 ARG A C 1
ATOM 1324 O O . ARG A 1 164 ? 13.801 -12.709 -10.984 1.00 94.50 164 ARG A O 1
ATOM 1331 N N . VAL A 1 165 ? 13.549 -10.998 -9.547 1.00 94.62 165 VAL A N 1
ATOM 1332 C CA . VAL A 1 165 ? 12.670 -11.723 -8.613 1.00 94.62 165 VAL A CA 1
ATOM 1333 C C . VAL A 1 165 ? 11.253 -11.849 -9.169 1.00 94.62 165 VAL A C 1
ATOM 1335 O O . VAL A 1 165 ? 10.583 -12.843 -8.895 1.00 94.62 165 VAL A O 1
ATOM 1338 N N . VAL A 1 166 ? 10.817 -10.856 -9.943 1.00 94.31 166 VAL A N 1
ATOM 1339 C CA . VAL A 1 166 ? 9.481 -10.788 -10.543 1.00 94.31 166 VAL A CA 1
ATOM 1340 C C . VAL A 1 166 ? 9.402 -11.608 -11.831 1.00 94.31 166 VAL A C 1
ATOM 1342 O O . VAL A 1 166 ? 8.481 -12.401 -12.000 1.00 94.31 166 VAL A O 1
ATOM 1345 N N . HIS A 1 167 ? 10.352 -11.421 -12.749 1.00 96.06 167 HIS A N 1
ATOM 1346 C CA . HIS A 1 167 ? 10.378 -12.098 -14.039 1.00 96.06 167 HIS A CA 1
ATOM 1347 C C . HIS A 1 167 ? 11.810 -12.157 -14.623 1.00 96.06 167 HIS A C 1
ATOM 1349 O O . HIS A 1 167 ? 12.449 -11.111 -14.755 1.00 96.06 167 HIS A O 1
ATOM 1355 N N . PRO A 1 168 ? 12.318 -13.329 -15.066 1.00 95.12 168 PRO A N 1
ATOM 1356 C CA . PRO A 1 168 ? 13.714 -13.490 -15.502 1.00 95.12 168 PRO A CA 1
ATOM 1357 C C . PRO A 1 168 ? 14.151 -12.567 -16.647 1.00 95.12 168 PRO A C 1
ATOM 1359 O O . PRO A 1 168 ? 15.305 -12.147 -16.699 1.00 95.12 168 PRO A O 1
ATOM 1362 N N . TRP A 1 169 ? 13.230 -12.253 -17.563 1.00 95.25 169 TRP A N 1
ATOM 1363 C CA . TRP A 1 169 ? 13.500 -11.407 -18.732 1.00 95.25 169 TRP A CA 1
ATOM 1364 C C . TRP A 1 169 ? 13.135 -9.934 -18.542 1.00 95.25 169 TRP A C 1
ATOM 1366 O O . TRP A 1 169 ? 13.403 -9.135 -19.431 1.00 95.25 169 TRP A O 1
ATOM 1376 N N . ALA A 1 170 ? 12.535 -9.539 -17.416 1.00 95.44 170 ALA A N 1
ATOM 1377 C CA . ALA A 1 170 ? 12.185 -8.136 -17.226 1.00 95.44 170 ALA A CA 1
ATOM 1378 C C . ALA A 1 170 ? 13.445 -7.292 -16.991 1.00 95.44 170 ALA A C 1
ATOM 1380 O O . ALA A 1 170 ? 14.256 -7.577 -16.110 1.00 95.44 170 ALA A O 1
ATOM 1381 N N . ASN A 1 171 ? 13.599 -6.227 -17.775 1.00 93.69 171 ASN A N 1
ATOM 1382 C CA . ASN A 1 171 ? 14.707 -5.277 -17.650 1.00 93.69 171 ASN A CA 1
ATOM 1383 C C . ASN A 1 171 ? 14.243 -3.812 -17.613 1.00 93.69 171 ASN A C 1
ATOM 1385 O O . ASN A 1 171 ? 15.072 -2.912 -17.478 1.00 93.69 171 ASN A O 1
ATOM 1389 N N . ASN A 1 172 ? 12.932 -3.587 -17.708 1.00 93.38 172 ASN A N 1
ATOM 1390 C CA . ASN A 1 172 ? 12.298 -2.287 -17.616 1.00 93.38 172 ASN A CA 1
ATOM 1391 C C . ASN A 1 172 ? 11.084 -2.349 -16.683 1.00 93.38 172 ASN A C 1
ATOM 1393 O O . ASN A 1 172 ? 10.388 -3.365 -16.614 1.00 93.38 172 ASN A O 1
ATOM 1397 N N . LEU A 1 173 ? 10.819 -1.246 -15.988 1.00 94.56 173 LEU A N 1
ATOM 1398 C CA . LEU A 1 173 ? 9.673 -1.096 -15.102 1.00 94.56 173 LEU A CA 1
ATOM 1399 C C . LEU A 1 173 ? 8.975 0.226 -15.412 1.00 94.56 173 LEU A C 1
ATOM 1401 O O . LEU A 1 173 ? 9.563 1.293 -15.251 1.00 94.56 173 LEU A O 1
ATOM 1405 N N . GLN A 1 174 ? 7.716 0.156 -15.826 1.00 94.75 174 GLN A N 1
ATOM 1406 C CA . GLN A 1 174 ? 6.849 1.325 -15.923 1.00 94.75 174 GLN A CA 1
ATOM 1407 C C . GLN A 1 174 ? 5.979 1.422 -14.672 1.00 94.75 174 GLN A C 1
ATOM 1409 O O . GLN A 1 174 ? 5.532 0.406 -14.135 1.00 94.75 174 GLN A O 1
ATOM 1414 N N . VAL A 1 175 ? 5.715 2.648 -14.227 1.00 95.81 175 VAL A N 1
ATOM 1415 C CA . VAL A 1 175 ? 4.889 2.928 -13.049 1.00 95.81 175 VAL A CA 1
ATOM 1416 C C . VAL A 1 175 ? 3.729 3.818 -13.467 1.00 95.81 175 VAL A C 1
ATOM 1418 O O . VAL A 1 175 ? 3.928 4.870 -14.069 1.00 95.81 175 VAL A O 1
ATOM 1421 N N . GLY A 1 176 ? 2.512 3.390 -13.154 1.00 96.25 176 GLY A N 1
ATOM 1422 C CA . GLY A 1 176 ? 1.305 4.195 -13.257 1.00 96.25 176 GLY A CA 1
ATOM 1423 C C . GLY A 1 176 ? 0.822 4.582 -11.867 1.00 96.25 176 GLY A C 1
ATOM 1424 O O . GLY A 1 176 ? 0.704 3.721 -10.997 1.00 96.25 176 GLY A O 1
ATOM 1425 N N . MET A 1 177 ? 0.505 5.861 -11.669 1.00 97.81 177 MET A N 1
ATOM 1426 C CA . MET A 1 177 ? -0.119 6.355 -10.443 1.00 97.81 177 MET A CA 1
ATOM 1427 C C . MET A 1 177 ? -1.490 6.950 -10.746 1.00 97.81 177 MET A C 1
ATOM 1429 O O . MET A 1 177 ? -1.639 7.775 -11.644 1.00 97.81 177 MET A O 1
ATOM 1433 N N . GLY A 1 178 ? -2.494 6.539 -9.977 1.00 98.00 178 GLY A N 1
ATOM 1434 C CA . GLY A 1 178 ? -3.840 7.096 -10.036 1.00 98.00 178 GLY A CA 1
ATOM 1435 C C . GLY A 1 178 ? -4.265 7.618 -8.674 1.00 98.00 178 GLY A C 1
ATOM 1436 O O . GLY A 1 178 ? -4.449 6.829 -7.750 1.00 98.00 178 GLY A O 1
ATOM 1437 N N . ALA A 1 179 ? -4.484 8.925 -8.553 1.00 98.31 179 ALA A N 1
ATOM 1438 C CA . ALA A 1 179 ? -4.957 9.527 -7.312 1.00 98.31 179 ALA A CA 1
ATOM 1439 C C . ALA A 1 179 ? -6.329 8.965 -6.887 1.00 98.31 179 ALA A C 1
ATOM 1441 O O . ALA A 1 179 ? -7.185 8.655 -7.724 1.00 98.31 179 ALA A O 1
ATOM 1442 N N . ILE A 1 180 ? -6.514 8.804 -5.580 1.00 98.50 180 ILE A N 1
ATOM 1443 C CA . ILE A 1 180 ? -7.762 8.401 -4.915 1.00 98.50 180 ILE A CA 1
ATOM 1444 C C . ILE A 1 180 ? -8.435 9.618 -4.293 1.00 98.50 180 ILE A C 1
ATOM 1446 O O . ILE A 1 180 ? -9.651 9.729 -4.365 1.00 98.50 180 ILE A O 1
ATOM 1450 N N . ALA A 1 181 ? -7.651 10.519 -3.710 1.00 98.56 181 ALA A N 1
ATOM 1451 C CA . ALA A 1 181 ? -8.119 11.759 -3.114 1.00 98.56 181 ALA A CA 1
ATOM 1452 C C . ALA A 1 181 ? -7.074 12.854 -3.327 1.00 98.56 181 ALA A C 1
ATOM 1454 O O . ALA A 1 181 ? -5.876 12.569 -3.438 1.00 98.56 181 ALA A O 1
ATOM 1455 N N . HIS A 1 182 ? -7.537 14.100 -3.371 1.00 98.56 182 HIS A N 1
ATOM 1456 C CA . HIS A 1 182 ? -6.708 15.262 -3.656 1.00 98.56 182 HIS A CA 1
ATOM 1457 C C . HIS A 1 182 ? -6.799 16.315 -2.552 1.00 98.56 182 HIS A C 1
ATOM 1459 O O . HIS A 1 182 ? -7.818 16.445 -1.878 1.00 98.56 182 HIS A O 1
ATOM 1465 N N . THR A 1 183 ? -5.760 17.134 -2.424 1.00 98.12 183 THR A N 1
ATOM 1466 C CA . THR A 1 183 ? -5.835 18.406 -1.697 1.00 98.12 183 THR A CA 1
ATOM 1467 C C . THR A 1 183 ? -6.630 19.451 -2.491 1.00 98.12 183 THR A C 1
ATOM 1469 O O . THR A 1 183 ? -6.935 19.275 -3.675 1.00 98.12 183 THR A O 1
ATOM 1472 N N . ARG A 1 184 ? -6.878 20.623 -1.885 1.00 97.25 184 ARG A N 1
ATOM 1473 C CA . ARG A 1 184 ? -7.397 21.807 -2.603 1.00 97.25 184 ARG A CA 1
ATOM 1474 C C . ARG A 1 184 ? -6.539 22.256 -3.796 1.00 97.25 184 ARG A C 1
ATOM 1476 O O . ARG A 1 184 ? -7.051 22.953 -4.662 1.00 97.25 184 ARG A O 1
ATOM 1483 N N . PHE A 1 185 ? -5.264 21.861 -3.832 1.00 97.00 185 PHE A N 1
ATOM 1484 C CA . PHE A 1 185 ? -4.301 22.187 -4.889 1.00 97.00 185 PHE A CA 1
ATOM 1485 C C . PHE A 1 185 ? -4.124 21.049 -5.902 1.00 97.00 185 PHE A C 1
ATOM 1487 O O . PHE A 1 185 ? -3.127 21.012 -6.619 1.00 97.00 185 PHE A O 1
ATOM 1494 N N . ASN A 1 186 ? -5.063 20.098 -5.934 1.00 97.38 186 ASN A N 1
ATOM 1495 C CA . ASN A 1 186 ? -5.030 18.941 -6.823 1.00 97.38 186 ASN A CA 1
ATOM 1496 C C . ASN A 1 186 ? -3.784 18.046 -6.646 1.00 97.38 186 ASN A C 1
ATOM 1498 O O . ASN A 1 186 ? -3.331 17.415 -7.596 1.00 97.38 186 ASN A O 1
ATOM 1502 N N . GLN A 1 187 ? -3.230 17.983 -5.430 1.00 98.06 187 GLN A N 1
ATOM 1503 C CA . GLN A 1 187 ? -2.118 17.086 -5.092 1.00 98.06 187 GLN A CA 1
ATOM 1504 C C . GLN A 1 187 ? -2.646 15.788 -4.483 1.00 98.06 187 GLN A C 1
ATOM 1506 O O . GLN A 1 187 ? -3.577 15.839 -3.681 1.00 98.06 187 GLN A O 1
ATOM 1511 N N . ALA A 1 188 ? -2.073 14.638 -4.837 1.00 98.38 188 ALA A N 1
ATOM 1512 C CA . ALA A 1 188 ? -2.579 13.337 -4.403 1.00 98.38 188 ALA A CA 1
ATOM 1513 C C . ALA A 1 188 ? -2.200 13.035 -2.942 1.00 98.38 188 ALA A C 1
ATOM 1515 O O . ALA A 1 188 ? -1.021 12.922 -2.628 1.00 98.38 188 ALA A O 1
ATOM 1516 N N . ILE A 1 189 ? -3.189 12.853 -2.062 1.00 98.31 189 ILE A N 1
ATOM 1517 C CA . ILE A 1 189 ? -2.973 12.462 -0.647 1.00 98.31 189 ILE A CA 1
ATOM 1518 C C . ILE A 1 189 ? -3.224 10.971 -0.396 1.00 98.31 189 ILE A C 1
ATOM 1520 O O . ILE A 1 189 ? -2.809 10.415 0.613 1.00 98.31 189 ILE A O 1
ATOM 1524 N N . ALA A 1 190 ? -3.915 10.327 -1.334 1.00 98.44 190 ALA A N 1
ATOM 1525 C CA . ALA A 1 190 ? -4.068 8.886 -1.435 1.00 98.44 190 ALA A CA 1
ATOM 1526 C C . ALA A 1 190 ? -4.001 8.507 -2.906 1.00 98.44 190 ALA A C 1
ATOM 1528 O O . ALA A 1 190 ? -4.463 9.264 -3.767 1.00 98.44 190 ALA A O 1
ATOM 1529 N N . PHE A 1 191 ? -3.448 7.341 -3.210 1.00 98.38 191 PHE A N 1
ATOM 1530 C CA . PHE A 1 191 ? -3.204 6.940 -4.590 1.00 98.38 191 PHE A CA 1
ATOM 1531 C C . PHE A 1 191 ? -3.122 5.423 -4.746 1.00 98.38 191 PHE A C 1
ATOM 1533 O O . PHE A 1 191 ? -2.928 4.674 -3.792 1.00 98.38 191 PHE A O 1
ATOM 1540 N N . LYS A 1 192 ? -3.282 4.985 -5.992 1.00 98.19 192 LYS A N 1
ATOM 1541 C CA . LYS A 1 192 ? -3.007 3.631 -6.462 1.00 98.19 192 LYS A CA 1
ATOM 1542 C C . LYS A 1 192 ? -1.733 3.647 -7.290 1.00 98.19 192 LYS A C 1
ATOM 1544 O O . LYS A 1 192 ? -1.592 4.523 -8.141 1.00 98.19 192 LYS A O 1
ATOM 1549 N N . LEU A 1 193 ? -0.872 2.663 -7.093 1.00 98.06 193 LEU A N 1
ATOM 1550 C CA . LEU A 1 193 ? 0.276 2.362 -7.935 1.00 98.06 193 LEU A CA 1
ATOM 1551 C C . LEU A 1 193 ? 0.023 1.047 -8.671 1.00 98.06 193 LEU A C 1
ATOM 1553 O O . LEU A 1 193 ? -0.458 0.073 -8.088 1.00 98.06 193 LEU A O 1
ATOM 1557 N N . ILE A 1 194 ? 0.348 1.044 -9.959 1.00 97.62 194 ILE A N 1
ATOM 1558 C CA . ILE A 1 194 ? 0.354 -0.137 -10.820 1.00 97.62 194 ILE A CA 1
ATOM 1559 C C . ILE A 1 194 ? 1.706 -0.168 -11.517 1.00 97.62 194 ILE A C 1
ATOM 1561 O O . ILE A 1 194 ? 2.132 0.822 -12.110 1.00 97.62 194 ILE A O 1
ATOM 1565 N N . PHE A 1 195 ? 2.365 -1.312 -11.469 1.00 96.75 195 PHE A N 1
ATOM 1566 C CA . PHE A 1 195 ? 3.671 -1.532 -12.058 1.00 96.75 195 PHE A CA 1
ATOM 1567 C C . PHE A 1 195 ? 3.537 -2.434 -13.280 1.00 96.75 195 PHE A C 1
ATOM 1569 O O . PHE A 1 195 ? 2.776 -3.399 -13.279 1.00 96.75 195 PHE A O 1
ATOM 1576 N N . ARG A 1 196 ? 4.284 -2.135 -14.340 1.00 96.81 196 ARG A N 1
ATOM 1577 C CA . ARG A 1 196 ? 4.379 -2.989 -15.526 1.00 96.81 196 ARG A CA 1
ATOM 1578 C C . ARG A 1 196 ? 5.835 -3.341 -15.750 1.00 96.81 196 ARG A C 1
ATOM 1580 O O . ARG A 1 196 ? 6.642 -2.474 -16.082 1.00 96.81 196 ARG A O 1
ATOM 1587 N N . ALA A 1 197 ? 6.165 -4.603 -15.524 1.00 96.56 197 ALA A N 1
ATOM 1588 C CA . ALA A 1 197 ? 7.467 -5.151 -15.844 1.00 96.56 197 ALA A CA 1
ATOM 1589 C C . ALA A 1 197 ? 7.485 -5.516 -17.331 1.00 96.56 197 ALA A C 1
ATOM 1591 O O . ALA A 1 197 ? 6.569 -6.171 -17.835 1.00 96.56 197 ALA A O 1
ATOM 1592 N N . GLY A 1 198 ? 8.523 -5.084 -18.037 1.00 95.25 198 GLY A N 1
ATOM 1593 C CA . GLY A 1 198 ? 8.659 -5.320 -19.466 1.00 95.25 198 GLY A CA 1
ATOM 1594 C C . GLY A 1 198 ? 10.092 -5.590 -19.887 1.00 95.25 198 GLY A C 1
ATOM 1595 O O . GLY A 1 198 ? 11.037 -5.449 -19.101 1.00 95.25 198 GLY A O 1
ATOM 1596 N N . TYR A 1 199 ? 10.231 -5.983 -21.145 1.00 93.75 199 TYR A N 1
ATOM 1597 C CA . TYR A 1 199 ? 11.510 -6.171 -21.808 1.00 93.75 199 TYR A CA 1
ATOM 1598 C C . TYR A 1 199 ? 11.726 -5.082 -22.853 1.00 93.75 199 TYR A C 1
ATOM 1600 O O . TYR A 1 199 ? 10.847 -4.787 -23.658 1.00 93.75 199 TYR A O 1
ATOM 1608 N N . VAL A 1 200 ? 12.909 -4.482 -22.824 1.00 90.00 200 VAL A N 1
ATOM 1609 C CA . VAL A 1 200 ? 13.406 -3.569 -23.848 1.00 90.00 200 VAL A CA 1
ATOM 1610 C C . VAL A 1 200 ? 14.616 -4.218 -24.490 1.00 90.00 200 VAL A C 1
ATOM 1612 O O . VAL A 1 200 ? 15.649 -4.416 -23.838 1.00 90.00 200 VAL A O 1
ATOM 1615 N N . ASP A 1 201 ? 14.495 -4.524 -25.777 1.00 87.56 201 ASP A N 1
ATOM 1616 C CA . ASP A 1 201 ? 15.622 -4.962 -26.585 1.00 87.56 201 ASP A CA 1
ATOM 1617 C C . ASP A 1 201 ? 16.521 -3.758 -26.893 1.00 87.56 201 ASP A C 1
ATOM 1619 O O . ASP A 1 201 ? 16.236 -2.935 -27.767 1.00 87.56 201 ASP A O 1
ATOM 1623 N N . ARG A 1 202 ? 17.633 -3.651 -26.159 1.00 79.94 202 ARG A N 1
ATOM 1624 C CA . ARG A 1 202 ? 18.604 -2.562 -26.330 1.00 79.94 202 ARG A CA 1
ATOM 1625 C C . ARG A 1 202 ? 19.263 -2.568 -27.710 1.00 79.94 202 ARG A C 1
ATOM 1627 O O . ARG A 1 202 ? 19.734 -1.520 -28.131 1.00 79.94 202 ARG A O 1
ATOM 1634 N N . SER A 1 203 ? 19.279 -3.703 -28.414 1.00 78.75 203 SER A N 1
ATOM 1635 C CA . SER A 1 203 ? 19.825 -3.782 -29.774 1.00 78.75 203 SER A CA 1
ATOM 1636 C C . SER A 1 203 ? 18.905 -3.137 -30.819 1.00 78.75 203 SER A C 1
ATOM 1638 O O . SER A 1 203 ? 19.375 -2.689 -31.861 1.00 78.75 203 SER A O 1
ATOM 1640 N N . ARG A 1 204 ? 17.602 -3.033 -30.517 1.00 68.06 204 ARG A N 1
ATOM 1641 C CA . ARG A 1 204 ? 16.565 -2.447 -31.385 1.00 68.06 204 ARG A CA 1
ATOM 1642 C C . ARG A 1 204 ? 16.095 -1.066 -30.941 1.00 68.06 204 ARG A C 1
ATOM 1644 O O . ARG A 1 204 ? 15.183 -0.516 -31.561 1.00 68.06 204 ARG A O 1
ATOM 1651 N N . ALA A 1 205 ? 16.690 -0.502 -29.890 1.00 62.38 205 ALA A N 1
ATOM 1652 C CA . ALA A 1 205 ? 16.398 0.848 -29.426 1.00 62.38 205 ALA A CA 1
ATOM 1653 C C . ALA A 1 205 ? 16.910 1.870 -30.457 1.00 62.38 205 ALA A C 1
ATOM 1655 O O . ALA A 1 205 ? 17.985 2.448 -30.315 1.00 62.38 205 ALA A O 1
ATOM 1656 N N . LEU A 1 206 ? 16.151 2.054 -31.540 1.00 59.22 206 LEU A N 1
ATOM 1657 C CA . LEU A 1 206 ? 16.422 3.077 -32.539 1.00 59.22 206 LEU A CA 1
ATOM 1658 C C . LEU A 1 206 ? 16.392 4.455 -31.862 1.00 59.22 206 LEU A C 1
ATOM 1660 O O . LEU A 1 206 ? 15.461 4.742 -31.100 1.00 59.22 206 LEU A O 1
ATOM 1664 N N . PRO A 1 207 ? 17.375 5.324 -32.138 1.00 54.03 207 PRO A N 1
ATOM 1665 C CA . PRO A 1 207 ? 17.412 6.649 -31.553 1.00 54.03 207 PRO A CA 1
ATOM 1666 C C . PRO A 1 207 ? 16.222 7.488 -32.052 1.00 54.03 207 PRO A C 1
ATOM 1668 O O . PRO A 1 207 ? 16.094 7.797 -33.231 1.00 54.03 207 PRO A O 1
ATOM 1671 N N . ALA A 1 208 ? 15.371 7.886 -31.104 1.00 54.06 208 ALA A N 1
ATOM 1672 C CA . ALA A 1 208 ? 14.691 9.185 -31.072 1.00 54.06 208 ALA A CA 1
ATOM 1673 C C . ALA A 1 208 ? 13.388 9.450 -31.867 1.00 54.06 208 ALA A C 1
ATOM 1675 O O . ALA A 1 208 ? 13.031 10.620 -31.987 1.00 54.06 208 ALA A O 1
ATOM 1676 N N . SER A 1 209 ? 12.604 8.478 -32.366 1.00 52.47 209 SER A N 1
ATOM 1677 C CA . SER A 1 209 ? 11.374 8.858 -33.124 1.00 52.47 209 SER A CA 1
ATOM 1678 C C . SER A 1 209 ? 10.087 8.058 -32.919 1.00 52.47 209 SER A C 1
ATOM 1680 O O . SER A 1 209 ? 9.117 8.282 -33.640 1.00 52.47 209 SER A O 1
ATOM 1682 N N . ARG A 1 210 ? 9.981 7.189 -31.913 1.00 51.31 210 ARG A N 1
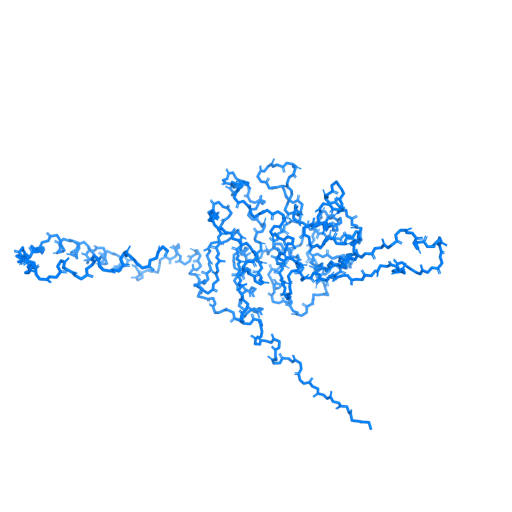ATOM 1683 C CA . ARG A 1 210 ? 8.666 6.671 -31.499 1.00 51.31 210 ARG A CA 1
ATOM 1684 C C . ARG A 1 210 ? 8.455 6.965 -30.020 1.00 51.31 210 ARG A C 1
ATOM 1686 O O . ARG A 1 210 ? 9.417 6.944 -29.264 1.00 51.31 210 ARG A O 1
ATOM 1693 N N . GLY A 1 211 ? 7.224 7.344 -29.661 1.00 59.59 211 GLY A N 1
ATOM 1694 C CA . GLY A 1 211 ? 6.851 7.913 -28.360 1.00 59.59 211 GLY A CA 1
ATOM 1695 C C . GLY A 1 211 ? 7.330 7.111 -27.145 1.00 59.59 211 GLY A C 1
ATOM 1696 O O . GLY A 1 211 ? 7.801 5.992 -27.286 1.00 59.59 211 GLY A O 1
ATOM 1697 N N . LYS A 1 212 ? 7.177 7.688 -25.945 1.00 60.84 212 LYS A N 1
ATOM 1698 C CA . LYS A 1 212 ? 7.712 7.208 -24.648 1.00 60.84 212 LYS A CA 1
ATOM 1699 C C . LYS A 1 212 ? 7.552 5.706 -24.321 1.00 60.84 212 LYS A C 1
ATOM 1701 O O . LYS A 1 212 ? 8.252 5.234 -23.433 1.00 60.84 212 LYS A O 1
ATOM 1706 N N . ASP A 1 213 ? 6.701 4.969 -25.032 1.00 64.94 213 ASP A N 1
ATOM 1707 C CA . ASP A 1 213 ? 6.429 3.539 -24.827 1.00 64.94 213 ASP A CA 1
ATOM 1708 C C . ASP A 1 213 ? 6.915 2.620 -25.966 1.00 64.94 213 ASP A C 1
ATOM 1710 O O . ASP A 1 213 ? 6.745 1.401 -25.909 1.00 64.94 213 ASP A O 1
ATOM 1714 N N . ALA A 1 214 ? 7.507 3.165 -27.029 1.00 63.34 214 ALA A N 1
ATOM 1715 C CA . ALA A 1 214 ? 7.878 2.382 -28.197 1.00 63.34 214 ALA A CA 1
ATOM 1716 C C . ALA A 1 214 ? 9.103 1.501 -27.920 1.00 63.34 214 ALA A C 1
ATOM 1718 O O . ALA A 1 214 ? 10.231 1.981 -27.859 1.00 63.34 214 ALA A O 1
ATOM 1719 N N . GLY A 1 215 ? 8.865 0.196 -27.786 1.00 77.12 215 GLY A N 1
ATOM 1720 C CA . GLY A 1 215 ? 9.911 -0.817 -27.617 1.00 77.12 215 GLY A CA 1
ATOM 1721 C C . GLY A 1 215 ? 9.917 -1.517 -26.260 1.00 77.12 215 GLY A C 1
ATOM 1722 O O . GLY A 1 215 ? 10.786 -2.355 -26.038 1.00 77.12 215 GLY A O 1
ATOM 1723 N N . VAL A 1 216 ? 8.966 -1.208 -25.369 1.00 85.56 216 VAL A N 1
ATOM 1724 C CA . VAL A 1 216 ? 8.747 -1.993 -24.147 1.00 85.56 216 VAL A CA 1
ATOM 1725 C C . VAL A 1 216 ? 7.707 -3.072 -24.438 1.00 85.56 216 VAL A C 1
ATOM 1727 O O . VAL A 1 216 ? 6.530 -2.770 -24.619 1.00 85.56 216 VAL A O 1
ATOM 1730 N N . GLU A 1 217 ? 8.126 -4.332 -24.460 1.00 90.88 217 GLU A N 1
ATOM 1731 C CA . GLU A 1 217 ? 7.206 -5.468 -24.488 1.00 90.88 217 GLU A CA 1
ATOM 1732 C C . GLU A 1 217 ? 6.708 -5.738 -23.058 1.00 90.88 217 GLU A C 1
ATOM 1734 O O . GLU A 1 217 ? 7.527 -6.037 -22.180 1.00 90.88 217 GLU A O 1
ATOM 1739 N N . PRO A 1 218 ? 5.402 -5.587 -22.765 1.00 92.62 218 PRO A N 1
ATOM 1740 C CA . PRO A 1 218 ? 4.879 -5.838 -21.430 1.00 92.62 218 PRO A CA 1
ATOM 1741 C C . PRO A 1 218 ? 4.904 -7.341 -21.145 1.00 92.62 218 PRO A C 1
ATOM 1743 O O . PRO A 1 218 ? 4.257 -8.120 -21.837 1.00 92.62 218 PRO A O 1
ATOM 1746 N N . LEU A 1 219 ? 5.625 -7.741 -20.100 1.00 95.75 219 LEU A N 1
ATOM 1747 C CA . LEU A 1 219 ? 5.714 -9.139 -19.675 1.00 95.75 219 LEU A CA 1
ATOM 1748 C C . LEU A 1 219 ? 4.732 -9.432 -18.546 1.00 95.75 219 LEU A C 1
ATOM 1750 O O . LEU A 1 219 ? 4.067 -10.463 -18.537 1.00 95.75 219 LEU A O 1
ATOM 1754 N N . LEU A 1 220 ? 4.644 -8.514 -17.581 1.00 96.44 220 LEU A N 1
ATOM 1755 C CA . LEU A 1 220 ? 3.820 -8.702 -16.398 1.00 96.44 220 LEU A CA 1
ATOM 1756 C C . LEU A 1 220 ? 3.282 -7.368 -15.891 1.00 96.44 220 LEU A C 1
ATOM 1758 O O . LEU A 1 220 ? 3.983 -6.357 -15.878 1.00 96.44 220 LEU A O 1
ATOM 1762 N N . THR A 1 221 ? 2.032 -7.374 -15.443 1.00 97.19 221 THR A N 1
ATOM 1763 C CA . THR A 1 221 ? 1.417 -6.237 -14.752 1.00 97.19 221 THR A CA 1
ATOM 1764 C C . THR A 1 221 ? 1.174 -6.635 -13.310 1.00 97.19 221 THR A C 1
ATOM 1766 O O . THR A 1 221 ? 0.666 -7.724 -13.052 1.00 97.19 221 THR A O 1
ATOM 1769 N N . SER A 1 222 ? 1.554 -5.770 -12.379 1.00 97.62 222 SER A N 1
ATOM 1770 C CA . SER A 1 222 ? 1.307 -5.997 -10.967 1.00 97.62 222 SER A CA 1
ATOM 1771 C C . SER A 1 222 ? -0.183 -5.922 -10.638 1.00 97.62 222 SER A C 1
ATOM 1773 O O . SER A 1 222 ? -0.971 -5.277 -11.336 1.00 97.62 222 SER A O 1
ATOM 1775 N N . GLY A 1 223 ? -0.543 -6.489 -9.493 1.00 97.25 223 GLY A N 1
ATOM 1776 C CA . GLY A 1 223 ? -1.692 -6.052 -8.723 1.00 97.25 223 GLY A CA 1
ATOM 1777 C C . GLY A 1 223 ? -1.600 -4.577 -8.318 1.00 97.25 223 GLY A C 1
ATOM 1778 O O . GLY A 1 223 ? -0.723 -3.819 -8.750 1.00 97.25 223 GLY A O 1
ATOM 1779 N N . VAL A 1 224 ? -2.542 -4.143 -7.487 1.00 97.56 224 VAL A N 1
ATOM 1780 C CA . VAL A 1 224 ? -2.666 -2.730 -7.109 1.00 97.56 224 VAL A CA 1
ATOM 1781 C C . VAL A 1 224 ? -2.043 -2.498 -5.740 1.00 97.56 224 VAL A C 1
ATOM 1783 O O . VAL A 1 224 ? -2.455 -3.121 -4.766 1.00 97.56 224 VAL A O 1
ATOM 1786 N N . ALA A 1 225 ? -1.113 -1.550 -5.645 1.00 98.06 225 ALA A N 1
ATOM 1787 C CA . ALA A 1 225 ? -0.680 -1.013 -4.360 1.00 98.06 225 ALA A CA 1
ATOM 1788 C C . ALA A 1 225 ? -1.459 0.275 -4.061 1.00 98.06 225 ALA A C 1
ATOM 1790 O O . ALA A 1 225 ? -1.390 1.245 -4.810 1.00 98.06 225 ALA A O 1
ATOM 1791 N N . VAL A 1 226 ? -2.241 0.285 -2.992 1.00 98.44 226 VAL A N 1
ATOM 1792 C CA . VAL A 1 226 ? -3.039 1.415 -2.518 1.00 98.44 226 VAL A CA 1
ATOM 1793 C C . VAL A 1 226 ? -2.320 2.053 -1.339 1.00 98.44 226 VAL A C 1
ATOM 1795 O O . VAL A 1 226 ? -1.925 1.352 -0.412 1.00 98.44 226 VAL A O 1
ATOM 1798 N N . TRP A 1 227 ? -2.204 3.376 -1.340 1.00 98.31 227 TRP A N 1
ATOM 1799 C CA . TRP A 1 227 ? -1.702 4.136 -0.201 1.00 98.31 227 TRP A CA 1
ATOM 1800 C C . TRP A 1 227 ? -2.780 5.083 0.319 1.00 98.31 227 TRP A C 1
ATOM 1802 O O . TRP A 1 227 ? -3.280 5.926 -0.431 1.00 98.31 227 TRP A O 1
ATOM 1812 N N . LEU A 1 228 ? -3.129 4.940 1.597 1.00 98.56 228 LEU A N 1
ATOM 1813 C CA . LEU A 1 228 ? -4.108 5.752 2.311 1.00 98.56 228 LEU A CA 1
ATOM 1814 C C . LEU A 1 228 ? -3.416 6.543 3.437 1.00 98.56 228 LEU A C 1
ATOM 1816 O O . LEU A 1 228 ? -2.520 6.009 4.100 1.00 98.56 228 LEU A O 1
ATOM 1820 N N . PRO A 1 229 ? -3.814 7.805 3.677 1.00 97.69 229 PRO A N 1
ATOM 1821 C CA . PRO A 1 229 ? -3.331 8.563 4.825 1.00 97.69 229 PRO A CA 1
ATOM 1822 C C . PRO A 1 229 ? -3.848 7.940 6.130 1.00 97.69 229 PRO A C 1
ATOM 1824 O O . PRO A 1 229 ? -4.890 7.281 6.103 1.00 97.69 229 PRO A O 1
ATOM 1827 N N . PRO A 1 230 ? -3.169 8.154 7.269 1.00 97.19 230 PRO A N 1
ATOM 1828 C CA . PRO A 1 230 ? -3.694 7.729 8.565 1.00 97.19 230 PRO A CA 1
ATOM 1829 C C . PRO A 1 230 ? -5.069 8.371 8.844 1.00 97.19 230 PRO A C 1
ATOM 1831 O O . PRO A 1 230 ? -5.267 9.538 8.484 1.00 97.19 230 PRO A O 1
ATOM 1834 N N . PRO A 1 231 ? -6.020 7.642 9.459 1.00 97.38 231 PRO A N 1
ATOM 1835 C CA . PRO A 1 231 ? -7.278 8.227 9.918 1.00 97.38 231 PRO A CA 1
ATOM 1836 C C . PRO A 1 231 ? -7.023 9.249 11.036 1.00 97.38 231 PRO A C 1
ATOM 1838 O O . PRO A 1 231 ? -6.025 9.161 11.749 1.00 97.38 231 PRO A O 1
ATOM 1841 N N . THR A 1 232 ? -7.918 10.230 11.180 1.00 97.06 232 THR A N 1
ATOM 1842 C CA . THR A 1 232 ? -7.813 11.260 12.233 1.00 97.06 232 THR A CA 1
ATOM 1843 C C . THR A 1 232 ? -8.918 11.173 13.274 1.00 97.06 232 THR A C 1
ATOM 1845 O O . THR A 1 232 ? -8.733 11.665 14.380 1.00 97.06 232 THR A O 1
ATOM 1848 N N . GLU A 1 233 ? -10.062 10.580 12.924 1.00 97.06 233 GLU A N 1
ATOM 1849 C CA . GLU A 1 233 ? -11.232 10.491 13.811 1.00 97.06 233 GLU A CA 1
ATOM 1850 C C . GLU A 1 233 ? -11.401 9.111 14.465 1.00 97.06 233 GLU A C 1
ATOM 1852 O O . GLU A 1 233 ? -12.136 8.987 15.439 1.00 97.06 233 GLU A O 1
ATOM 1857 N N . ILE A 1 234 ? -10.750 8.081 13.920 1.00 95.50 234 ILE A N 1
ATOM 1858 C CA . ILE A 1 234 ? -10.802 6.689 14.393 1.00 95.50 234 ILE A CA 1
ATOM 1859 C C . ILE A 1 234 ? -9.389 6.118 14.456 1.00 95.50 234 ILE A C 1
ATOM 1861 O O . ILE A 1 234 ? -8.475 6.660 13.827 1.00 95.50 234 ILE A O 1
ATOM 1865 N N . SER A 1 235 ? -9.205 5.015 15.180 1.00 94.44 235 SER A N 1
ATOM 1866 C CA . SER A 1 235 ? -7.906 4.340 15.213 1.00 94.44 235 SER A CA 1
ATOM 1867 C C . SER A 1 235 ? -7.568 3.692 13.862 1.00 94.44 235 SER A C 1
ATOM 1869 O O . SER A 1 235 ? -8.441 3.422 13.029 1.00 94.44 235 SER A O 1
ATOM 1871 N N . ALA A 1 236 ? -6.283 3.405 13.627 1.00 94.69 236 ALA A N 1
ATOM 1872 C CA . ALA A 1 236 ? -5.864 2.667 12.435 1.00 94.69 236 ALA A CA 1
ATOM 1873 C C . ALA A 1 236 ? -6.514 1.270 12.369 1.00 94.69 236 ALA A C 1
ATOM 1875 O O . ALA A 1 236 ? -6.915 0.832 11.291 1.00 94.69 236 ALA A O 1
ATOM 1876 N N . ASP A 1 237 ? -6.697 0.611 13.515 1.00 93.56 237 ASP A N 1
ATOM 1877 C CA . ASP A 1 237 ? -7.325 -0.712 13.614 1.00 93.56 237 ASP A CA 1
ATOM 1878 C C . ASP A 1 237 ? -8.824 -0.677 13.269 1.00 93.56 237 ASP A C 1
ATOM 1880 O O . ASP A 1 237 ? -9.334 -1.548 12.550 1.00 93.56 237 ASP A O 1
ATOM 1884 N N . GLU A 1 238 ? -9.533 0.363 13.717 1.00 93.69 238 GLU A N 1
ATOM 1885 C CA . GLU A 1 238 ? -10.926 0.620 13.340 1.00 93.69 238 GLU A CA 1
ATOM 1886 C C . GLU A 1 238 ? -11.044 0.907 11.838 1.00 93.69 238 GLU A C 1
ATOM 1888 O O . GLU A 1 238 ? -11.936 0.381 11.168 1.00 93.69 238 GLU A O 1
ATOM 1893 N N . ALA A 1 239 ? -10.107 1.672 11.274 1.00 96.00 239 ALA A N 1
ATOM 1894 C CA . ALA A 1 239 ? -10.080 1.964 9.846 1.00 96.00 239 ALA A CA 1
ATOM 1895 C C . ALA A 1 239 ? -9.803 0.712 8.990 1.00 96.00 239 ALA A C 1
ATOM 1897 O O . ALA A 1 239 ? -10.405 0.541 7.926 1.00 96.00 239 ALA A O 1
ATOM 1898 N N . ILE A 1 240 ? -8.951 -0.209 9.454 1.00 96.00 240 ILE A N 1
ATOM 1899 C CA . ILE A 1 240 ? -8.744 -1.513 8.800 1.00 96.00 240 ILE A CA 1
ATOM 1900 C C . ILE A 1 240 ? -10.024 -2.342 8.851 1.00 96.00 240 ILE A C 1
ATOM 1902 O O . ILE A 1 240 ? -10.455 -2.873 7.826 1.00 96.00 240 ILE A O 1
ATOM 1906 N N . SER A 1 241 ? -10.670 -2.405 10.015 1.00 94.50 241 SER A N 1
ATOM 1907 C CA . SER A 1 241 ? -11.951 -3.098 10.189 1.00 94.50 241 SER A CA 1
ATOM 1908 C C . SER A 1 241 ? -13.021 -2.545 9.243 1.00 94.50 241 SER A C 1
ATOM 1910 O O . SER A 1 241 ? -13.767 -3.305 8.620 1.00 94.50 241 SER A O 1
ATOM 1912 N N . LEU A 1 242 ? -13.042 -1.225 9.051 1.00 95.00 242 LEU A N 1
ATOM 1913 C CA . LEU A 1 242 ? -13.908 -0.551 8.092 1.00 95.00 242 LEU A CA 1
ATOM 1914 C C . LEU A 1 242 ? -13.599 -0.967 6.643 1.00 95.00 242 LEU A C 1
ATOM 1916 O O . LEU A 1 242 ? -14.521 -1.252 5.882 1.00 95.00 242 LEU A O 1
ATOM 1920 N N . ILE A 1 243 ? -12.325 -1.077 6.252 1.00 96.06 243 ILE A N 1
ATOM 1921 C CA . ILE A 1 243 ? -11.937 -1.583 4.923 1.00 96.06 243 ILE A CA 1
ATOM 1922 C C . ILE A 1 243 ? -12.378 -3.041 4.738 1.00 96.06 243 ILE A C 1
ATOM 1924 O O . ILE A 1 243 ? -12.957 -3.378 3.703 1.00 96.06 243 ILE A O 1
ATOM 1928 N N . LEU A 1 244 ? -12.144 -3.905 5.728 1.00 94.88 244 LEU A N 1
ATOM 1929 C CA . LEU A 1 244 ? -12.559 -5.311 5.692 1.00 94.88 244 LEU A CA 1
ATOM 1930 C C . LEU A 1 244 ? -14.079 -5.446 5.514 1.00 94.88 244 LEU A C 1
ATOM 1932 O O . LEU A 1 244 ? -14.540 -6.230 4.676 1.00 94.88 244 LEU A O 1
ATOM 1936 N N . ARG A 1 245 ? -14.853 -4.629 6.234 1.00 93.31 245 ARG A N 1
ATOM 1937 C CA . ARG A 1 245 ? -16.316 -4.610 6.159 1.00 93.31 245 ARG A CA 1
ATOM 1938 C C . ARG A 1 245 ? -16.827 -4.033 4.844 1.00 93.31 245 ARG A C 1
ATOM 1940 O O . ARG A 1 245 ? -17.600 -4.686 4.147 1.00 93.31 245 ARG A O 1
ATOM 1947 N N . GLU A 1 246 ? -16.409 -2.825 4.480 1.00 94.62 246 GLU A N 1
ATOM 1948 C CA . GLU A 1 246 ? -17.003 -2.104 3.353 1.00 94.62 246 GLU A CA 1
ATOM 1949 C C . GLU A 1 246 ? -16.518 -2.624 2.001 1.00 94.62 246 GLU A C 1
ATOM 1951 O O . GLU A 1 246 ? -17.329 -2.795 1.084 1.00 94.62 246 GLU A O 1
ATOM 1956 N N . ARG A 1 247 ? -15.222 -2.930 1.874 1.00 94.12 247 ARG A N 1
ATOM 1957 C CA . ARG A 1 247 ? -14.609 -3.337 0.601 1.00 94.12 247 ARG A CA 1
ATOM 1958 C C . ARG A 1 247 ? -14.650 -4.842 0.376 1.00 94.12 247 ARG A C 1
ATOM 1960 O O . ARG A 1 247 ? -14.944 -5.273 -0.737 1.00 94.12 247 ARG A O 1
ATOM 1967 N N . TYR A 1 248 ? -14.366 -5.630 1.412 1.00 93.44 248 TYR A N 1
ATOM 1968 C CA . TYR A 1 248 ? -14.258 -7.091 1.301 1.00 93.44 248 TYR A CA 1
ATOM 1969 C C . TYR A 1 248 ? -15.477 -7.843 1.834 1.00 93.44 248 TYR A C 1
ATOM 1971 O O . TYR A 1 248 ? -15.528 -9.066 1.721 1.00 93.44 248 TYR A O 1
ATOM 1979 N N . LYS A 1 249 ? -16.469 -7.126 2.384 1.00 92.19 249 LYS A N 1
ATOM 1980 C CA . LYS A 1 249 ? -17.704 -7.702 2.937 1.00 92.19 249 LYS A CA 1
ATOM 1981 C C . LYS A 1 249 ? -17.427 -8.801 3.970 1.00 92.19 249 LYS A C 1
ATOM 1983 O O . LYS A 1 249 ? -18.193 -9.754 4.092 1.00 92.19 249 LYS A O 1
ATOM 1988 N N . ARG A 1 250 ? -16.328 -8.668 4.721 1.00 89.81 250 ARG A N 1
ATOM 1989 C CA . ARG A 1 250 ? -16.015 -9.545 5.852 1.00 89.81 250 ARG A CA 1
ATOM 1990 C C . ARG A 1 250 ? -16.798 -9.061 7.064 1.00 89.81 250 ARG A C 1
ATOM 1992 O O . ARG A 1 250 ? -16.751 -7.881 7.407 1.00 89.81 250 ARG A O 1
ATOM 1999 N N . ALA A 1 251 ? -17.551 -9.968 7.679 1.00 77.56 251 ALA A N 1
ATOM 2000 C CA . ALA A 1 251 ? -18.279 -9.672 8.901 1.00 77.56 251 ALA A CA 1
ATOM 2001 C C . ALA A 1 251 ? -17.264 -9.462 10.022 1.00 77.56 251 ALA A C 1
ATOM 2003 O O . ALA A 1 251 ? -16.665 -10.425 10.495 1.00 77.56 251 ALA A O 1
ATOM 2004 N N . VAL A 1 252 ? -17.046 -8.202 10.403 1.00 71.62 252 VAL A N 1
ATOM 2005 C CA . VAL A 1 252 ? -16.207 -7.881 11.550 1.00 71.62 252 VAL A CA 1
ATOM 2006 C C . VAL A 1 252 ? -17.035 -8.000 12.813 1.00 71.62 252 VAL A C 1
ATOM 2008 O O . VAL A 1 252 ? -17.923 -7.180 13.036 1.00 71.62 252 VAL A O 1
ATOM 2011 N N . GLU A 1 253 ? -16.772 -9.038 13.614 1.00 68.19 253 GLU A N 1
ATOM 2012 C CA . GLU A 1 253 ? -17.185 -9.029 15.015 1.00 68.19 253 GLU A CA 1
ATOM 2013 C C . GLU A 1 253 ? -16.525 -7.805 15.635 1.00 68.19 253 GLU A C 1
ATOM 2015 O O . GLU A 1 253 ? -15.301 -7.731 15.738 1.00 68.19 253 GLU A O 1
ATOM 2020 N N . VAL A 1 254 ? -17.340 -6.791 15.913 1.00 62.94 254 VAL A N 1
ATOM 2021 C CA . VAL A 1 254 ? -16.872 -5.534 16.481 1.00 62.94 254 VAL A CA 1
ATOM 2022 C C . VAL A 1 254 ? -16.238 -5.886 17.816 1.00 62.94 254 VAL A C 1
ATOM 2024 O O . VAL A 1 254 ? -16.944 -6.238 18.762 1.00 62.94 254 VAL A O 1
ATOM 2027 N N . ALA A 1 255 ? -14.906 -5.832 17.876 1.00 63.09 255 ALA A N 1
ATOM 2028 C CA . ALA A 1 255 ? -14.204 -5.873 19.143 1.00 63.09 255 ALA A CA 1
ATOM 2029 C C . ALA A 1 255 ? -14.809 -4.763 20.006 1.00 63.09 255 ALA A C 1
ATOM 2031 O O . ALA A 1 255 ? -14.966 -3.631 19.542 1.00 63.09 255 ALA A O 1
ATOM 2032 N N . THR A 1 256 ? -15.235 -5.102 21.223 1.00 62.16 256 THR A N 1
ATOM 2033 C CA . THR A 1 256 ? -15.792 -4.114 22.150 1.00 62.16 256 THR A CA 1
ATOM 2034 C C . THR A 1 256 ? -14.815 -2.944 22.248 1.00 62.16 256 THR A C 1
ATOM 2036 O O . THR A 1 256 ? -13.647 -3.187 22.557 1.00 62.16 256 THR A O 1
ATOM 2039 N N . PRO A 1 257 ? -15.254 -1.709 21.954 1.00 65.94 257 PRO A N 1
ATOM 2040 C CA . PRO A 1 257 ? -14.348 -0.572 21.893 1.00 65.94 257 PRO A CA 1
ATOM 2041 C C . PRO A 1 257 ? -13.688 -0.356 23.256 1.00 65.94 257 PRO A C 1
ATOM 2043 O O . PRO A 1 257 ? -14.294 -0.639 24.290 1.00 65.94 257 PRO A O 1
ATOM 2046 N N . GLU A 1 258 ? -12.458 0.157 23.278 1.00 67.81 258 GLU A N 1
ATOM 2047 C CA . GLU A 1 258 ? -11.662 0.248 24.513 1.00 67.81 258 GLU A CA 1
ATOM 2048 C C . GLU A 1 258 ? -12.379 1.022 25.630 1.00 67.81 258 GLU A C 1
ATOM 2050 O O . GLU A 1 258 ? -12.331 0.629 26.796 1.00 67.81 258 GLU A O 1
ATOM 2055 N N . TRP A 1 259 ? -13.140 2.067 25.285 1.00 74.50 259 TRP A N 1
ATOM 2056 C CA . TRP A 1 259 ? -13.934 2.821 26.260 1.00 74.50 259 TRP A CA 1
ATOM 2057 C C . TRP A 1 259 ? -15.005 1.965 26.951 1.00 74.50 259 TRP A C 1
ATOM 2059 O O . TRP A 1 259 ? -15.322 2.216 28.114 1.00 74.50 259 TRP A O 1
ATOM 2069 N N . ALA A 1 260 ? -15.537 0.934 26.285 1.00 73.69 260 ALA A N 1
ATOM 2070 C CA . ALA A 1 260 ? -16.514 0.018 26.871 1.00 73.69 260 ALA A CA 1
ATOM 2071 C C . ALA A 1 260 ? -15.876 -0.912 27.915 1.00 73.69 260 ALA A C 1
ATOM 2073 O O . ALA A 1 260 ? -16.569 -1.377 28.815 1.00 73.69 260 ALA A O 1
ATOM 2074 N N . ALA A 1 261 ? -14.561 -1.149 27.844 1.00 71.50 261 ALA A N 1
ATOM 2075 C CA . ALA A 1 261 ? -13.833 -1.847 28.903 1.00 71.50 261 ALA A CA 1
ATOM 2076 C C . ALA A 1 261 ? -13.625 -0.956 30.143 1.00 71.50 261 ALA A C 1
ATOM 2078 O O . ALA A 1 261 ? -13.579 -1.458 31.267 1.00 71.50 261 ALA A O 1
ATOM 2079 N N . VAL A 1 262 ? -13.526 0.364 29.946 1.00 78.44 262 VAL A N 1
ATOM 2080 C CA . VAL A 1 262 ? -13.337 1.348 31.025 1.00 78.44 262 VAL A CA 1
ATOM 2081 C C . VAL A 1 262 ? -14.663 1.700 31.711 1.00 78.44 262 VAL A C 1
ATOM 2083 O O . VAL A 1 262 ? -14.705 1.882 32.928 1.00 78.44 262 VAL A O 1
ATOM 2086 N N . TYR A 1 263 ? -15.765 1.755 30.962 1.00 76.44 263 TYR A N 1
ATOM 2087 C CA . TYR A 1 263 ? -17.095 2.036 31.501 1.00 76.44 263 TYR A CA 1
ATOM 2088 C C . TYR A 1 263 ? -17.805 0.755 31.952 1.00 76.44 263 TYR A C 1
ATOM 2090 O O . TYR A 1 263 ? -18.537 0.121 31.196 1.00 76.44 263 TYR A O 1
ATOM 2098 N N . GLN A 1 264 ? -17.650 0.399 33.229 1.00 70.06 264 GLN A N 1
ATOM 2099 C CA . GLN A 1 264 ? -18.536 -0.587 33.847 1.00 70.06 264 GLN A CA 1
ATOM 2100 C C . GLN A 1 264 ? -19.894 0.052 34.136 1.00 70.06 264 GLN A C 1
ATOM 2102 O O . GLN A 1 264 ? -19.985 1.040 34.867 1.00 70.06 264 GLN A O 1
ATOM 2107 N N . LEU A 1 265 ? -20.966 -0.532 33.599 1.00 78.94 265 LEU A N 1
ATOM 2108 C CA . LEU A 1 265 ? -22.320 -0.101 33.940 1.00 78.94 265 LEU A CA 1
ATOM 2109 C C . LEU A 1 265 ? -22.556 -0.298 35.452 1.00 78.94 265 LEU A C 1
ATOM 2111 O O . LEU A 1 265 ? -22.120 -1.316 35.998 1.00 78.94 265 LEU A O 1
ATOM 2115 N N . PRO A 1 266 ? -23.302 0.587 36.141 1.00 76.25 266 PRO A N 1
ATOM 2116 C CA . PRO A 1 266 ? -23.590 0.438 37.574 1.00 76.25 266 PRO A CA 1
ATOM 2117 C C . PRO A 1 266 ? -24.158 -0.943 37.948 1.00 76.25 266 PRO A C 1
ATOM 2119 O O . PRO A 1 266 ? -23.869 -1.489 39.010 1.00 76.25 266 PRO A O 1
ATOM 2122 N N . GLN A 1 267 ? -24.917 -1.564 37.039 1.00 70.94 267 GLN A N 1
ATOM 2123 C CA . GLN A 1 267 ? -25.444 -2.918 37.228 1.00 70.94 267 GLN A CA 1
ATOM 2124 C C . GLN A 1 267 ? -24.369 -4.016 37.119 1.00 70.94 267 GLN A C 1
ATOM 2126 O O . 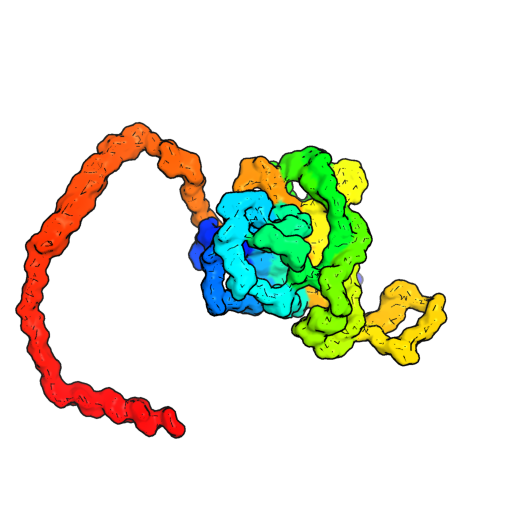GLN A 1 267 ? -24.466 -5.026 37.812 1.00 70.94 267 GLN A O 1
ATOM 2131 N N . GLN A 1 268 ? -23.318 -3.831 36.314 1.00 66.69 268 GLN A N 1
ATOM 2132 C CA . GLN A 1 268 ? -22.193 -4.773 36.239 1.00 66.69 268 GLN A CA 1
ATOM 2133 C C . GLN A 1 268 ? -21.343 -4.750 37.515 1.00 66.69 268 GLN A C 1
ATOM 2135 O O . GLN A 1 268 ? -20.895 -5.809 37.954 1.00 66.69 268 GLN A O 1
ATOM 2140 N N . GLN A 1 269 ? -21.203 -3.591 38.169 1.00 65.19 269 GLN A N 1
ATOM 2141 C CA . GLN A 1 269 ? -20.515 -3.484 39.463 1.00 65.19 269 GLN A CA 1
ATOM 2142 C C . GLN A 1 269 ? -21.214 -4.306 40.561 1.00 65.19 269 GLN A C 1
ATOM 2144 O O . GLN A 1 269 ? -20.549 -4.917 41.396 1.00 65.19 269 GLN A O 1
ATOM 2149 N N . ALA A 1 270 ? -22.548 -4.403 40.522 1.00 66.25 270 ALA A N 1
ATOM 2150 C CA . ALA A 1 270 ? -23.320 -5.231 41.451 1.00 66.25 270 ALA A CA 1
ATOM 2151 C C . ALA A 1 270 ? -23.211 -6.747 41.166 1.00 66.25 270 ALA A C 1
ATOM 2153 O O . ALA A 1 270 ? -23.399 -7.568 42.067 1.00 66.25 270 ALA A O 1
ATOM 2154 N N . ILE A 1 271 ? -22.897 -7.138 39.924 1.00 65.94 271 ILE A N 1
ATOM 2155 C CA . ILE A 1 271 ? -22.818 -8.544 39.486 1.00 65.94 271 ILE A CA 1
ATOM 2156 C C . ILE A 1 271 ? -21.388 -9.101 39.606 1.00 65.94 271 ILE A C 1
ATOM 2158 O O . ILE A 1 271 ? -21.220 -10.273 39.951 1.00 65.94 271 ILE A O 1
ATOM 2162 N N . ALA A 1 272 ? -20.357 -8.272 39.412 1.00 61.69 272 ALA A N 1
ATOM 2163 C CA . ALA A 1 272 ? -18.943 -8.650 39.505 1.00 61.69 272 ALA A CA 1
ATOM 2164 C C . ALA A 1 272 ? -18.540 -9.426 40.789 1.00 61.69 272 ALA A C 1
ATOM 2166 O O . ALA A 1 272 ? -17.820 -10.430 40.679 1.00 61.69 272 ALA A O 1
ATOM 2167 N N . PRO A 1 273 ? -19.007 -9.066 42.007 1.00 65.75 273 PRO A N 1
ATOM 2168 C CA . PRO A 1 273 ? -18.705 -9.850 43.210 1.00 65.75 273 PRO A CA 1
ATOM 2169 C C . PRO A 1 273 ? -19.434 -11.205 43.244 1.00 65.75 273 PRO A C 1
ATOM 2171 O O . PRO A 1 273 ? -18.947 -12.163 43.851 1.00 65.75 273 PRO A O 1
ATOM 2174 N N . ARG A 1 274 ? -20.584 -11.340 42.565 1.00 59.94 274 ARG A N 1
ATOM 2175 C CA . ARG A 1 274 ? -21.298 -12.623 42.452 1.00 59.94 274 ARG A CA 1
ATOM 2176 C C . ARG A 1 274 ? -20.582 -13.582 41.500 1.00 59.94 274 ARG A C 1
ATOM 2178 O O . ARG A 1 274 ? -20.441 -14.754 41.839 1.00 59.94 274 ARG A O 1
ATOM 2185 N N . SER A 1 275 ? -20.073 -13.107 40.364 1.00 62.69 275 SER A N 1
ATOM 2186 C CA . SER A 1 275 ? -19.341 -13.946 39.401 1.00 62.69 275 SER A CA 1
ATOM 2187 C C . SER A 1 275 ? -18.009 -14.464 39.949 1.00 62.69 275 SER A C 1
ATOM 2189 O O . SER A 1 275 ? -17.686 -15.637 39.765 1.00 62.69 275 SER A O 1
ATOM 2191 N N . THR A 1 276 ? -17.259 -13.640 40.688 1.00 70.38 276 THR A N 1
ATOM 2192 C CA . THR A 1 276 ? -16.013 -14.083 41.343 1.00 70.38 276 THR A CA 1
ATOM 2193 C C . THR A 1 276 ? -16.286 -15.123 42.429 1.00 70.38 276 THR A C 1
ATOM 2195 O O . THR A 1 276 ? -15.571 -16.121 42.525 1.00 70.38 276 THR A O 1
ATOM 2198 N N . SER A 1 277 ? -17.377 -14.960 43.182 1.00 68.62 277 SER A N 1
ATOM 2199 C CA . SER A 1 277 ? -17.831 -15.936 44.180 1.00 68.62 277 SER A CA 1
ATOM 2200 C C . SER A 1 277 ? -18.233 -17.280 43.556 1.00 68.62 277 SER A C 1
ATOM 2202 O O . SER A 1 277 ? -17.922 -18.335 44.112 1.00 68.62 277 SER A O 1
ATOM 2204 N N . ILE A 1 278 ? -18.896 -17.263 42.395 1.00 70.25 278 ILE A N 1
ATOM 2205 C CA . ILE A 1 278 ? -19.294 -18.475 41.661 1.00 70.25 278 ILE A CA 1
ATOM 2206 C C . ILE A 1 278 ? -18.068 -19.187 41.076 1.00 70.25 278 ILE A C 1
ATOM 2208 O O . ILE A 1 278 ? -17.922 -20.392 41.273 1.00 70.25 278 ILE A O 1
ATOM 2212 N N . ASN A 1 279 ? -17.145 -18.457 40.444 1.00 69.75 279 ASN A N 1
ATOM 2213 C CA . ASN A 1 279 ? -15.926 -19.048 39.883 1.00 69.75 279 ASN A CA 1
ATOM 2214 C C . ASN A 1 279 ? -15.008 -19.635 40.959 1.00 69.75 279 ASN A C 1
ATOM 2216 O O . ASN A 1 279 ? -14.459 -20.717 40.766 1.00 69.75 279 ASN A O 1
ATOM 2220 N N . LYS A 1 280 ? -14.905 -18.988 42.125 1.00 76.50 280 LYS A N 1
ATOM 2221 C CA . LYS A 1 280 ? -14.169 -19.534 43.273 1.00 76.50 280 LYS A CA 1
ATOM 2222 C C . LYS A 1 280 ? -14.817 -20.819 43.806 1.00 76.50 280 LYS A C 1
ATOM 2224 O O . LYS A 1 280 ? -14.128 -21.807 44.048 1.00 76.50 280 LYS A O 1
ATOM 2229 N N . LYS A 1 281 ? -16.153 -20.860 43.905 1.00 74.38 281 LYS A N 1
ATOM 2230 C CA . LYS A 1 281 ? -16.884 -22.089 44.267 1.00 74.38 281 LYS A CA 1
ATOM 2231 C C . LYS A 1 281 ? -16.686 -23.207 43.242 1.00 74.38 281 LYS A C 1
ATOM 2233 O O . LYS A 1 281 ? -16.536 -24.359 43.642 1.00 74.38 281 LYS A O 1
ATOM 2238 N N . LEU A 1 282 ? -16.652 -22.889 41.949 1.00 74.38 282 LEU A N 1
ATOM 2239 C CA . LEU A 1 282 ? -16.384 -23.857 40.881 1.00 74.38 282 LEU A CA 1
ATOM 2240 C C . LEU A 1 282 ? -14.946 -24.386 40.940 1.00 74.38 282 LEU A C 1
ATOM 2242 O O . LEU A 1 282 ? -14.749 -25.599 40.870 1.00 74.38 282 LEU A O 1
ATOM 2246 N N . SER A 1 283 ? -13.947 -23.522 41.156 1.00 71.56 283 SER A N 1
ATOM 2247 C CA . SER A 1 283 ? -12.556 -23.963 41.313 1.00 71.56 283 SER A CA 1
ATOM 2248 C C . SER A 1 283 ? -12.377 -24.851 42.542 1.00 71.56 283 SER A C 1
ATOM 2250 O O . SER A 1 283 ? -11.728 -25.894 42.455 1.00 71.56 283 SER A O 1
ATOM 2252 N N . ASP A 1 284 ? -13.004 -24.489 43.663 1.00 76.25 284 ASP A N 1
ATOM 2253 C CA . ASP A 1 284 ? -12.930 -25.254 44.910 1.00 76.25 284 ASP A CA 1
ATOM 2254 C C . ASP A 1 284 ? -13.687 -26.588 44.812 1.00 76.25 284 ASP A C 1
ATOM 2256 O O . ASP A 1 284 ? -13.248 -27.590 45.376 1.00 76.25 284 ASP A O 1
ATOM 2260 N N . SER A 1 285 ? -14.778 -26.636 44.041 1.00 72.31 285 SER A N 1
ATOM 2261 C CA . SER A 1 285 ? -15.518 -27.874 43.755 1.00 72.31 285 SER A CA 1
ATOM 2262 C C . SER A 1 285 ? -14.749 -28.793 42.800 1.00 72.31 285 SER A C 1
ATOM 2264 O O . SER A 1 285 ? -14.732 -30.003 43.010 1.00 72.31 285 SER A O 1
ATOM 2266 N N . SER A 1 286 ? -14.035 -28.240 41.811 1.00 69.06 286 SER A N 1
ATOM 2267 C CA . SER A 1 286 ? -13.178 -29.029 40.910 1.00 69.06 286 SER A CA 1
ATOM 2268 C C . SER A 1 286 ? -12.003 -29.687 41.645 1.00 69.06 286 SER A C 1
ATOM 2270 O O . SER A 1 286 ? -11.643 -30.821 41.344 1.00 69.06 286 SER A O 1
ATOM 2272 N N . LYS A 1 287 ? -11.454 -29.022 42.675 1.00 70.19 287 LYS A N 1
ATOM 2273 C CA . LYS A 1 287 ? -10.397 -29.573 43.540 1.00 70.19 287 LYS A CA 1
ATOM 2274 C C . LYS A 1 287 ? -10.903 -30.659 44.494 1.00 70.19 287 LYS A C 1
ATOM 2276 O O . LYS A 1 287 ? -10.105 -31.450 44.986 1.00 70.19 287 LYS A O 1
ATOM 2281 N N . LYS A 1 288 ? -12.211 -30.690 44.771 1.00 65.88 288 LYS A N 1
ATOM 2282 C CA . LYS A 1 288 ? -12.859 -31.641 45.688 1.00 65.88 288 LYS A CA 1
ATOM 2283 C C . LYS A 1 288 ? -13.507 -32.832 44.995 1.00 65.88 288 LYS A C 1
ATOM 2285 O O . LYS A 1 288 ? -14.068 -33.669 45.691 1.00 65.88 288 LYS A O 1
ATOM 2290 N N . LEU A 1 289 ? -13.435 -32.936 43.670 1.00 50.84 289 LEU A N 1
ATOM 2291 C CA . LEU A 1 289 ? -13.811 -34.152 42.958 1.00 50.84 289 LEU A CA 1
ATOM 2292 C C . LEU A 1 289 ? -12.626 -35.129 43.010 1.00 50.84 289 LEU A C 1
ATOM 2294 O O . LEU A 1 289 ? -11.665 -34.953 42.256 1.00 50.84 289 LEU A O 1
ATOM 2298 N N . PRO A 1 290 ? -12.641 -36.151 43.892 1.00 59.28 290 PRO A N 1
ATOM 2299 C CA . PRO A 1 290 ? -11.714 -37.255 43.759 1.00 59.28 290 PRO A CA 1
ATOM 2300 C C . PRO A 1 290 ? -12.037 -37.915 42.426 1.00 59.28 290 PRO A C 1
ATOM 2302 O O . PRO A 1 290 ? -13.090 -38.529 42.265 1.00 59.28 290 PRO A O 1
ATOM 2305 N N . TRP A 1 291 ? -11.142 -37.775 41.453 1.00 51.56 291 TRP A N 1
ATOM 2306 C CA . TRP A 1 291 ? -11.161 -38.652 40.295 1.00 51.56 291 TRP A CA 1
ATOM 2307 C C . TRP A 1 291 ? -11.192 -40.084 40.837 1.00 51.56 291 TRP A C 1
ATOM 2309 O O . TRP A 1 291 ? -10.261 -40.461 41.565 1.00 51.56 291 TRP A O 1
ATOM 2319 N N . PRO A 1 292 ? -12.241 -40.883 40.566 1.00 50.03 292 PRO A N 1
ATOM 2320 C CA . PRO A 1 292 ? -12.184 -42.284 40.906 1.00 50.03 292 PRO A CA 1
ATOM 2321 C C . PRO A 1 292 ? -10.982 -42.830 40.146 1.00 50.03 292 PRO A C 1
ATOM 2323 O O . PRO A 1 292 ? -10.914 -42.755 38.919 1.00 50.03 292 PRO A O 1
ATOM 2326 N N . LYS A 1 293 ? -10.002 -43.350 40.888 1.00 52.19 293 LYS A N 1
ATOM 2327 C CA . LYS A 1 293 ? -8.937 -44.192 40.347 1.00 52.19 293 LYS A CA 1
ATOM 2328 C C . LYS A 1 293 ? -9.583 -45.497 39.873 1.00 52.19 293 LYS A C 1
ATOM 2330 O O . LYS A 1 293 ? -9.338 -46.560 40.433 1.00 52.19 293 LYS A O 1
ATOM 2335 N N . SER A 1 294 ? -10.457 -45.428 38.872 1.00 53.28 294 SER A N 1
ATOM 2336 C CA . SER A 1 294 ? -10.919 -46.585 38.129 1.00 53.28 294 SER A CA 1
ATOM 2337 C C . SER A 1 294 ? -9.733 -47.050 37.299 1.00 53.28 294 SER A C 1
ATOM 2339 O O . SER A 1 294 ? -9.480 -46.556 36.203 1.00 53.28 294 SER A O 1
ATOM 2341 N N . SER A 1 295 ? -8.927 -47.913 37.916 1.00 55.22 295 SER A N 1
ATOM 2342 C CA . SER A 1 295 ? -8.464 -49.154 37.307 1.00 55.22 295 SER A CA 1
ATOM 2343 C C . SER A 1 295 ? -8.519 -49.155 35.775 1.00 55.22 295 SER A C 1
ATOM 2345 O O . SER A 1 295 ? -9.385 -49.783 35.166 1.00 55.22 295 SER A O 1
ATOM 2347 N N . LEU A 1 296 ? -7.526 -48.517 35.143 1.00 53.09 296 LEU A N 1
ATOM 2348 C CA . LEU A 1 296 ? -7.098 -48.932 33.812 1.00 53.09 296 LEU A CA 1
ATOM 2349 C C . LEU A 1 296 ? -6.610 -50.380 33.951 1.00 53.09 296 LEU A C 1
ATOM 2351 O O . LEU A 1 296 ? -5.440 -50.654 34.226 1.00 53.09 296 LEU A O 1
ATOM 2355 N N . LYS A 1 297 ? -7.540 -51.330 33.807 1.00 55.94 297 LYS A N 1
ATOM 2356 C CA . LYS A 1 297 ? -7.203 -52.700 33.446 1.00 55.94 297 LYS A CA 1
ATOM 2357 C C . LYS A 1 297 ? -6.382 -52.592 32.169 1.00 55.94 297 LYS A C 1
ATOM 2359 O O . LYS A 1 297 ? -6.834 -52.013 31.182 1.00 55.94 297 LYS A O 1
ATOM 2364 N N . ARG A 1 298 ? -5.150 -53.100 32.234 1.00 53.72 298 ARG A N 1
ATOM 2365 C CA . ARG A 1 298 ? -4.263 -53.225 31.079 1.00 53.72 298 ARG A CA 1
ATOM 2366 C C . ARG A 1 298 ? -5.069 -53.821 29.918 1.00 53.72 298 ARG A C 1
ATOM 2368 O O . ARG A 1 298 ? -5.787 -54.798 30.150 1.00 53.72 298 ARG A O 1
ATOM 2375 N N . PRO A 1 299 ? -4.976 -53.261 28.703 1.00 52.00 299 PRO A N 1
ATOM 2376 C CA . PRO A 1 299 ? -5.593 -53.890 27.550 1.00 52.00 299 PRO A CA 1
ATOM 2377 C C . PRO A 1 299 ? -5.034 -55.315 27.408 1.00 52.00 299 PRO A C 1
ATOM 2379 O O . PRO A 1 299 ? -3.842 -55.530 27.663 1.00 52.00 299 PRO A O 1
ATOM 2382 N N . PRO A 1 300 ? -5.867 -56.302 27.040 1.00 52.94 300 PRO A N 1
ATOM 2383 C CA . PRO A 1 300 ? -5.388 -57.644 26.749 1.00 52.94 300 PRO A CA 1
ATOM 2384 C C . PRO A 1 300 ? -4.320 -57.583 25.650 1.00 52.94 300 PRO A C 1
ATOM 2386 O O . PRO A 1 300 ? -4.401 -56.779 24.719 1.00 52.94 300 PRO A O 1
ATOM 2389 N N . ALA A 1 301 ? -3.312 -58.447 25.762 1.00 56.03 301 ALA A N 1
ATOM 2390 C CA . ALA A 1 301 ? -2.116 -58.486 24.919 1.00 56.03 301 ALA A CA 1
ATOM 2391 C C . ALA A 1 301 ? -2.371 -58.747 23.411 1.00 56.03 301 ALA A C 1
ATOM 2393 O O . ALA A 1 301 ? -1.419 -58.900 22.652 1.00 56.03 301 ALA A O 1
ATOM 2394 N N . SER A 1 302 ? -3.623 -58.766 22.941 1.00 53.56 302 SER A N 1
ATOM 2395 C CA . SER A 1 302 ? -3.979 -59.026 21.542 1.00 53.56 302 SER A CA 1
ATOM 2396 C C . SER A 1 302 ? -3.938 -57.794 20.623 1.00 53.56 302 SER A C 1
ATOM 2398 O O . SER A 1 302 ? -3.951 -57.962 19.407 1.00 53.56 302 SER A O 1
ATOM 2400 N N . ILE A 1 303 ? -3.827 -56.564 21.146 1.00 51.12 303 ILE A N 1
ATOM 2401 C CA . ILE A 1 303 ? -3.827 -55.337 20.310 1.00 51.12 303 ILE A CA 1
ATOM 2402 C C . ILE A 1 303 ? -2.404 -54.858 19.945 1.00 51.12 303 ILE A C 1
ATOM 2404 O O . ILE A 1 303 ? -2.217 -54.095 18.996 1.00 51.12 303 ILE A O 1
ATOM 2408 N N . ALA A 1 304 ? -1.360 -55.386 20.594 1.00 48.53 304 ALA A N 1
ATOM 2409 C CA . ALA A 1 304 ? 0.034 -55.046 20.279 1.00 48.53 304 ALA A CA 1
ATOM 2410 C C . ALA A 1 304 ? 0.510 -55.552 18.897 1.00 48.53 304 ALA A C 1
ATOM 2412 O O . ALA A 1 304 ? 1.557 -55.122 18.414 1.00 48.53 304 ALA A O 1
ATOM 2413 N N . TYR A 1 305 ? -0.254 -56.420 18.219 1.00 49.50 305 TYR A N 1
ATOM 2414 C CA . TYR A 1 305 ? 0.164 -57.011 16.943 1.00 49.50 305 TYR A CA 1
ATOM 2415 C C . TYR A 1 305 ? -0.239 -56.202 15.690 1.00 49.50 305 TYR A C 1
ATOM 2417 O O . TYR A 1 305 ? 0.311 -56.431 14.614 1.00 49.50 305 TYR A O 1
ATOM 2425 N N . CYS A 1 306 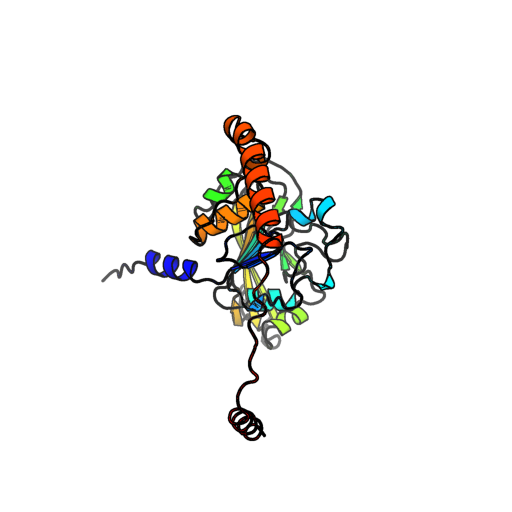? -1.128 -55.204 15.794 1.00 50.66 306 CYS A N 1
ATOM 2426 C CA . CYS A 1 306 ? -1.581 -54.439 14.617 1.00 50.66 306 CYS A CA 1
ATOM 2427 C C . CYS A 1 306 ? -0.752 -53.180 14.302 1.00 50.66 306 CYS A C 1
ATOM 2429 O O . CYS A 1 306 ? -0.732 -52.733 13.156 1.00 50.66 306 CYS A O 1
ATOM 2431 N N . MET A 1 307 ? -0.006 -52.629 15.264 1.00 44.97 307 MET A N 1
ATOM 2432 C CA . MET A 1 307 ? 0.744 -51.375 15.063 1.00 44.97 307 MET A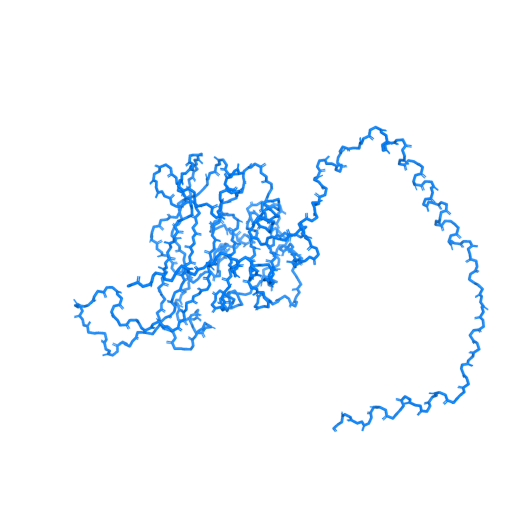 CA 1
ATOM 2433 C C . MET A 1 307 ? 2.122 -51.565 14.397 1.00 44.97 307 MET A C 1
ATOM 2435 O O . MET A 1 307 ? 2.670 -50.615 13.843 1.00 44.97 307 MET A O 1
ATOM 2439 N N . ASN A 1 308 ? 2.671 -52.787 14.354 1.00 45.75 308 ASN A N 1
ATOM 2440 C CA . ASN A 1 308 ? 3.973 -53.050 13.718 1.00 45.75 308 ASN A CA 1
ATOM 2441 C C . ASN A 1 308 ? 3.907 -53.347 12.208 1.00 45.75 308 ASN A C 1
ATOM 2443 O O . ASN A 1 308 ? 4.953 -53.481 11.571 1.00 45.75 308 ASN A O 1
ATOM 2447 N N . ARG A 1 309 ? 2.713 -53.413 11.599 1.00 48.19 309 ARG A N 1
ATOM 2448 C CA . ARG A 1 309 ? 2.576 -53.717 10.159 1.00 48.19 309 ARG A CA 1
ATOM 2449 C C . ARG A 1 309 ? 2.477 -52.487 9.250 1.00 48.19 309 ARG A C 1
ATOM 2451 O O . ARG A 1 309 ? 2.697 -52.620 8.052 1.00 48.19 309 ARG A O 1
ATOM 2458 N N . ILE A 1 310 ? 2.228 -51.294 9.796 1.00 50.59 310 ILE A N 1
ATOM 2459 C CA . ILE A 1 310 ? 2.085 -50.061 8.995 1.00 50.59 310 ILE A CA 1
ATOM 2460 C C . ILE A 1 310 ? 3.431 -49.335 8.797 1.00 50.59 310 ILE A C 1
ATOM 2462 O O . ILE A 1 310 ? 3.615 -48.629 7.813 1.00 50.59 310 ILE A O 1
ATOM 2466 N N . ARG A 1 311 ? 4.445 -49.595 9.635 1.00 47.22 311 ARG A N 1
ATOM 2467 C CA . ARG A 1 311 ? 5.767 -48.941 9.537 1.00 47.22 311 ARG A CA 1
ATOM 2468 C C . ARG A 1 311 ? 6.750 -49.553 8.524 1.00 47.22 311 ARG A C 1
ATOM 2470 O O . ARG A 1 311 ? 7.878 -49.085 8.431 1.00 47.22 311 ARG A O 1
ATOM 2477 N N . LYS A 1 312 ? 6.353 -50.582 7.763 1.00 47.03 312 LYS A N 1
ATOM 2478 C CA . LYS A 1 312 ? 7.212 -51.251 6.757 1.00 47.03 312 LYS A CA 1
ATOM 2479 C C . LYS A 1 312 ? 6.777 -51.060 5.293 1.00 47.03 312 LYS A C 1
ATOM 2481 O O . LYS A 1 312 ? 7.299 -51.756 4.432 1.00 47.03 312 LYS A O 1
ATOM 2486 N N . ARG A 1 313 ? 5.857 -50.136 4.983 1.00 48.81 313 ARG A N 1
ATOM 2487 C CA . ARG A 1 313 ? 5.407 -49.873 3.593 1.00 48.81 313 ARG A CA 1
ATOM 2488 C C . ARG A 1 313 ? 5.747 -48.485 3.033 1.00 48.81 313 ARG A C 1
ATOM 2490 O O . ARG A 1 313 ? 5.233 -48.120 1.988 1.00 48.81 313 ARG A O 1
ATOM 2497 N N . SER A 1 314 ? 6.632 -47.738 3.685 1.00 48.38 314 SER A N 1
ATOM 2498 C CA . SER A 1 314 ? 7.117 -46.441 3.194 1.00 48.38 314 SER A CA 1
ATOM 2499 C C . SER A 1 314 ? 8.649 -46.391 3.178 1.00 48.38 314 SER A C 1
ATOM 2501 O O . SER A 1 314 ? 9.266 -45.564 3.851 1.00 48.38 314 SER A O 1
ATOM 2503 N N . ARG A 1 315 ? 9.244 -47.343 2.457 1.00 44.72 315 ARG A N 1
ATOM 2504 C CA . ARG A 1 315 ? 10.559 -47.217 1.825 1.00 44.72 315 ARG A CA 1
ATOM 2505 C C . ARG A 1 315 ? 10.361 -47.406 0.334 1.00 44.72 315 ARG A C 1
ATOM 2507 O O . ARG A 1 315 ? 9.541 -48.290 -0.000 1.00 44.72 315 ARG A O 1
#

Secondary structure (DSSP, 8-state):
--------HHHHHHHHHT--EEEES-----TTSEEE-TTS--TT--GGG-SEEEEE-GGGTSHHHHTT--GGGSPPHHHHHHHHTSTT-EEEEES-TTPEETTEEEEETTTT-SEEEEEEEEEE--EE---GGGHHHHTT---EEEEEEEEEEE-SS-HHHHHHHH-TT--EEEEEEEEEEEETTS-EEEEEEEEEEEEE-TTS--SS-S-TTTTEEEEEEEEEEEEEPPPSSS-HHHHHHHHHHHTT------PPPHHHHH---HHHHHHHHHHHHHHHHHHHHHHT--------PPPPTTSTTSTTSSTTS--